Protein AF-0000000084987028 (afdb_homodimer)

pLDDT: mean 95.79, std 4.85, range [62.25, 98.75]

Solvent-accessible surface area (backbone atoms only — not comparable to full-atom values): 10132 Å² total; per-residue (Å²): 106,80,48,48,41,34,37,40,37,29,30,29,68,42,70,47,70,75,43,63,44,98,89,65,44,33,35,22,43,33,31,27,44,27,58,35,70,44,77,53,78,90,34,82,39,85,41,64,38,69,46,45,31,38,22,37,36,72,50,10,58,57,56,58,71,59,50,68,69,44,34,35,39,38,30,30,27,75,29,41,68,41,95,89,40,83,48,70,19,40,40,42,77,42,79,40,81,99,105,79,49,48,39,34,35,39,36,30,30,28,68,42,69,47,69,75,42,63,43,97,88,63,44,34,34,23,42,34,32,26,42,28,59,36,69,42,78,53,78,89,35,84,36,85,40,64,39,71,46,45,32,38,22,36,36,72,50,11,58,58,54,56,70,59,51,68,69,42,35,35,38,39,29,31,27,75,30,40,67,40,96,89,42,83,48,68,18,38,40,41,77,42,77,41,82,101

Organism: Nitrosospira multiformis (strain ATCC 25196 / NCIMB 11849 / C 71) (NCBI:txid323848)

Nearest PDB structures (foldseek):
  3klw-assembly1_A  TM=9.394E-01  e=6.710E-11  Bordetella pertussis
  3fhw-assembly1_B  TM=9.226E-01  e=1.811E-09  Bordetella parapertussis
  4fdb-assembly1_A-2  TM=9.558E-01  e=4.645E-09  Ralstonia pseudosolanacearum GMI1000
  3k8a-assembly1_A  TM=9.227E-01  e=2.753E-09  Neisseria gonorrhoeae FA 1090
  4apv-assembly1_A-2  TM=8.704E-01  e=1.018E-08  Klebsiella pneumoniae

Foldseek 3Di:
DPPFKDKFKFFWADKAAWDADPVGKTKIKTKGWGWDWDADPNDIDTDIDIAIAMEIHPRNVVSNPDDGGWIKMFMAGWDAPDPPGPDIHGYGPDIGTD/DPPFKDKFKFFWADKAAWDADPVGKTKIKTKGWGWDWDADPNDIDTDIDIAIAMEIHPRNVVSNPDDGGWIKMFMAGWDAPDPPGPDIHGYGPDIGTD

Structure (mmCIF, N/CA/C/O backbone):
data_AF-0000000084987028-model_v1
#
loop_
_entity.id
_entity.type
_entity.pdbx_description
1 polymer 'Replication restart protein PriB'
#
loop_
_atom_site.group_PDB
_atom_site.id
_atom_site.type_symbol
_atom_site.label_atom_id
_atom_site.label_alt_id
_atom_site.label_comp_id
_atom_site.label_asym_id
_atom_site.label_entity_id
_atom_site.label_seq_id
_atom_site.pdbx_PDB_ins_code
_atom_site.Cartn_x
_atom_site.Cartn_y
_atom_site.Cartn_z
_atom_site.occupancy
_atom_site.B_iso_or_equiv
_atom_site.auth_seq_id
_atom_site.auth_comp_id
_atom_site.auth_asym_id
_atom_site.auth_atom_id
_atom_site.pdbx_PDB_model_num
ATOM 1 N N . MET A 1 1 ? 7.949 4.367 -15.016 1 62.25 1 MET A N 1
ATOM 2 C CA . MET A 1 1 ? 6.5 4.277 -15.164 1 62.25 1 MET A CA 1
ATOM 3 C C . MET A 1 1 ? 5.789 4.824 -13.93 1 62.25 1 MET A C 1
ATOM 5 O O . MET A 1 1 ? 6.312 4.742 -12.82 1 62.25 1 MET A O 1
ATOM 9 N N . ASP A 1 2 ? 4.746 5.719 -13.969 1 79 2 ASP A N 1
ATOM 10 C CA . ASP A 1 2 ? 4.109 6.484 -12.898 1 79 2 ASP A CA 1
ATOM 11 C C . ASP A 1 2 ? 3.027 5.664 -12.203 1 79 2 ASP A C 1
ATOM 13 O O . ASP A 1 2 ? 2.074 6.219 -11.656 1 79 2 ASP A O 1
ATOM 17 N N . CYS A 1 3 ? 3.219 4.309 -12.297 1 93.94 3 CYS A N 1
ATOM 18 C CA . CYS A 1 3 ? 2.186 3.453 -11.719 1 93.94 3 CYS A CA 1
ATOM 19 C C . CYS A 1 3 ? 2.439 3.211 -10.234 1 93.94 3 CYS A C 1
ATOM 21 O O . CYS A 1 3 ? 3.148 2.273 -9.867 1 93.94 3 CYS A O 1
ATOM 23 N N . ASN A 1 4 ? 2.033 3.979 -9.414 1 98.5 4 ASN A N 1
ATOM 24 C CA . ASN A 1 4 ? 2.057 3.963 -7.953 1 98.5 4 ASN A CA 1
ATOM 25 C C . ASN A 1 4 ? 0.905 4.773 -7.367 1 98.5 4 ASN A C 1
ATOM 27 O O . ASN A 1 4 ? 1.046 5.973 -7.121 1 98.5 4 ASN A O 1
ATOM 31 N N . ARG A 1 5 ? -0.226 4.102 -7.191 1 98.19 5 ARG A N 1
ATOM 32 C CA . ARG A 1 5 ? -1.434 4.766 -6.711 1 98.19 5 ARG A CA 1
ATOM 33 C C . ARG A 1 5 ? -2.162 3.904 -5.684 1 98.19 5 ARG A C 1
ATOM 35 O O . ARG A 1 5 ? -2.357 2.705 -5.898 1 98.19 5 ARG A O 1
ATOM 42 N N . THR A 1 6 ? -2.488 4.492 -4.605 1 98.62 6 THR A N 1
ATOM 43 C CA . THR A 1 6 ? -3.23 3.803 -3.555 1 98.62 6 THR A CA 1
ATOM 44 C C . THR A 1 6 ? -4.371 4.676 -3.037 1 98.62 6 THR A C 1
ATOM 46 O O . THR A 1 6 ? -4.195 5.875 -2.832 1 98.62 6 THR A O 1
ATOM 49 N N . GLU A 1 7 ? -5.516 4.152 -2.949 1 98.62 7 GLU A N 1
ATOM 50 C CA . GLU A 1 7 ? -6.668 4.746 -2.275 1 98.62 7 GLU A CA 1
ATOM 51 C C . GLU A 1 7 ? -7.195 3.83 -1.175 1 98.62 7 GLU A C 1
ATOM 53 O O . GLU A 1 7 ? -7.461 2.65 -1.416 1 98.62 7 GLU A O 1
ATOM 58 N N . ILE A 1 8 ? -7.375 4.371 0.037 1 98.69 8 ILE A N 1
ATOM 59 C CA . ILE A 1 8 ? -7.82 3.537 1.149 1 98.69 8 ILE A CA 1
ATOM 60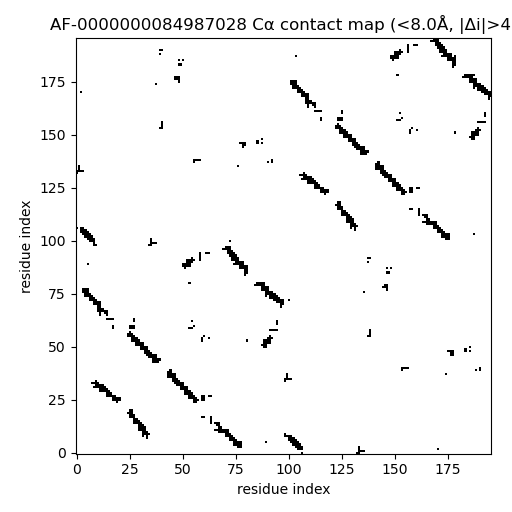 C C . ILE A 1 8 ? -8.617 4.383 2.141 1 98.69 8 ILE A C 1
ATOM 62 O O . ILE A 1 8 ? -8.289 5.551 2.371 1 98.69 8 ILE A O 1
ATOM 66 N N . CYS A 1 9 ? -9.609 3.855 2.654 1 98.56 9 CYS A N 1
ATOM 67 C CA . CYS A 1 9 ? -10.398 4.539 3.674 1 98.56 9 CYS A CA 1
ATOM 68 C C . CYS A 1 9 ? -10.312 3.811 5.012 1 98.56 9 CYS A C 1
ATOM 70 O O . CYS A 1 9 ? -10.008 2.617 5.051 1 98.56 9 CYS A O 1
ATOM 72 N N . GLY A 1 10 ? -10.555 4.496 6.031 1 98.12 10 GLY A N 1
ATOM 73 C CA . GLY A 1 10 ? -10.492 3.918 7.363 1 98.12 10 GLY A CA 1
ATOM 74 C C . GLY A 1 10 ? -10.664 4.941 8.469 1 98.12 10 GLY A C 1
ATOM 75 O O . GLY A 1 10 ? -11.055 6.082 8.211 1 98.12 10 GLY A O 1
ATOM 76 N N . THR A 1 11 ? -10.492 4.48 9.641 1 98.25 11 THR A N 1
ATOM 77 C CA . THR A 1 11 ? -10.602 5.305 10.836 1 98.25 11 THR A CA 1
ATOM 78 C C . THR A 1 11 ? -9.219 5.66 11.383 1 98.25 11 THR A C 1
ATOM 80 O O . THR A 1 11 ? -8.367 4.781 11.539 1 98.25 11 THR A O 1
ATOM 83 N N . VAL A 1 12 ? -9.031 6.918 11.68 1 98.69 12 VAL A N 1
ATOM 84 C CA . VAL A 1 12 ? -7.758 7.367 12.242 1 98.69 12 VAL A CA 1
ATOM 85 C C . VAL A 1 12 ? -7.574 6.773 13.641 1 98.69 12 VAL A C 1
ATOM 87 O O . VAL A 1 12 ? -8.438 6.926 14.5 1 98.69 12 VAL A O 1
ATOM 90 N N . THR A 1 13 ? -6.5 6.129 13.852 1 98.75 13 THR A N 1
ATOM 91 C CA . THR A 1 13 ? -6.223 5.539 15.156 1 98.75 13 THR A CA 1
ATOM 92 C C . THR A 1 13 ? -5.148 6.336 15.891 1 98.75 13 THR A C 1
ATOM 94 O O . THR A 1 13 ? -5.137 6.383 17.125 1 98.75 13 THR A O 1
ATOM 97 N N . GLU A 1 14 ? -4.23 6.867 15.148 1 98.44 14 GLU A N 1
ATOM 98 C CA . GLU A 1 14 ? -3.131 7.676 15.672 1 98.44 14 GLU A CA 1
ATOM 99 C C . GLU A 1 14 ? -2.836 8.859 14.758 1 98.44 14 GLU A C 1
ATOM 101 O O . GLU A 1 14 ? -2.883 8.734 13.531 1 98.44 14 GLU A O 1
ATOM 106 N N . ILE A 1 15 ? -2.574 9.906 15.383 1 97.75 15 ILE A N 1
ATOM 107 C CA . ILE A 1 15 ? -2.133 11.086 14.648 1 97.75 15 ILE A CA 1
ATOM 108 C C . ILE A 1 15 ? -0.927 11.711 15.352 1 97.75 15 ILE A C 1
ATOM 110 O O . ILE A 1 15 ? -0.966 11.969 16.562 1 97.75 15 ILE A O 1
ATOM 114 N N . GLY A 1 16 ? 0.13 11.867 14.633 1 97.38 16 GLY A N 1
ATOM 115 C CA . GLY A 1 16 ? 1.317 12.5 15.188 1 97.38 16 GLY A CA 1
ATOM 116 C C . GLY A 1 16 ? 1.199 14.008 15.273 1 97.38 16 GLY A C 1
ATOM 117 O O . GLY A 1 16 ? 0.267 14.602 14.727 1 97.38 16 GLY A O 1
ATOM 118 N N . SER A 1 17 ? 2.131 14.586 15.984 1 96.75 17 SER A N 1
ATOM 119 C CA . SER A 1 17 ? 2.197 16.047 16.062 1 96.75 17 SER A CA 1
ATOM 120 C C . SER A 1 17 ? 2.662 16.641 14.734 1 96.75 17 SER A C 1
ATOM 122 O O . SER A 1 17 ? 3.453 16.031 14.016 1 96.75 17 SER A O 1
ATOM 124 N N . LEU A 1 18 ? 2.078 17.797 14.492 1 97.62 18 LEU A N 1
ATOM 125 C CA . LEU A 1 18 ? 2.584 18.562 13.352 1 97.62 18 LEU A CA 1
ATOM 126 C C . LEU A 1 18 ? 4.035 18.969 13.578 1 97.62 18 LEU A C 1
ATOM 128 O O . LEU A 1 18 ? 4.359 19.578 14.602 1 97.62 18 LEU A O 1
ATOM 132 N N . ARG A 1 19 ? 4.863 18.594 12.766 1 97.19 19 ARG A N 1
ATOM 133 C CA . ARG A 1 19 ? 6.266 19 12.812 1 97.19 19 ARG A CA 1
ATOM 134 C C . ARG A 1 19 ? 6.699 19.625 11.484 1 97.19 19 ARG A C 1
ATOM 136 O O . ARG A 1 19 ? 5.922 19.656 10.531 1 97.19 19 ARG A O 1
ATOM 143 N N . TYR A 1 20 ? 7.938 20.109 11.438 1 96.75 20 TYR A N 1
ATOM 144 C CA . TYR A 1 20 ? 8.469 20.719 10.227 1 96.75 20 TYR A CA 1
ATOM 145 C C . TYR A 1 20 ? 9.844 20.156 9.883 1 96.75 20 TYR A C 1
ATOM 147 O O . TYR A 1 20 ? 10.672 19.922 10.766 1 96.75 20 TYR A O 1
ATOM 155 N N . SER A 1 21 ? 9.969 19.828 8.578 1 92.88 21 SER A N 1
ATOM 156 C CA . SER A 1 21 ? 11.273 19.375 8.133 1 92.88 21 SER A CA 1
ATOM 157 C C . SER A 1 21 ? 12.305 20.5 8.18 1 92.88 21 SER A C 1
ATOM 159 O O . SER A 1 21 ? 11.938 21.672 8.312 1 92.88 21 SER A O 1
ATOM 161 N N . PRO A 1 22 ? 13.602 20.109 8.164 1 92.75 22 PRO A N 1
ATOM 162 C CA . PRO A 1 22 ? 14.633 21.156 8.133 1 92.75 22 PRO A CA 1
ATOM 163 C C . PRO A 1 22 ? 14.398 22.172 7.023 1 92.75 22 PRO A C 1
ATOM 165 O O . PRO A 1 22 ? 14.758 23.344 7.172 1 92.75 22 PRO A O 1
ATOM 168 N N . ALA A 1 23 ? 13.75 21.75 5.926 1 92.25 23 ALA A N 1
ATOM 169 C CA . ALA A 1 23 ? 13.453 22.625 4.797 1 92.25 23 ALA A CA 1
ATOM 170 C C . ALA A 1 23 ? 12.18 23.422 5.035 1 92.25 23 ALA A C 1
ATOM 172 O O . ALA A 1 23 ? 11.711 24.141 4.145 1 92.25 23 ALA A O 1
ATOM 173 N N . GLY A 1 24 ? 11.531 23.188 6.223 1 94.69 24 GLY A N 1
ATOM 174 C CA . GLY A 1 24 ? 10.367 23.969 6.594 1 94.69 24 GLY A CA 1
ATOM 175 C C . GLY A 1 24 ? 9.062 23.375 6.09 1 94.69 24 GLY A C 1
ATOM 176 O O . GLY A 1 24 ? 8.039 24.062 6.047 1 94.69 24 GLY A O 1
ATOM 177 N N . VAL A 1 25 ? 9.125 22.219 5.617 1 95.81 25 VAL A N 1
ATOM 178 C CA . VAL A 1 25 ? 7.922 21.578 5.098 1 95.81 25 VAL A CA 1
ATOM 179 C C . VAL A 1 25 ? 7.156 20.922 6.242 1 95.81 25 VAL A C 1
ATOM 181 O O . VAL A 1 25 ? 7.738 20.188 7.043 1 95.81 25 VAL A O 1
ATOM 184 N N . ALA A 1 26 ? 5.863 21.203 6.352 1 97.94 26 ALA A N 1
ATOM 185 C CA . ALA A 1 26 ? 5.02 20.578 7.371 1 97.94 26 ALA A CA 1
ATOM 186 C C . ALA A 1 26 ? 4.902 19.078 7.148 1 97.94 26 ALA A C 1
ATOM 188 O O . ALA A 1 26 ? 4.773 18.625 6.008 1 97.94 26 ALA A O 1
ATOM 189 N N . VAL A 1 27 ? 4.918 18.297 8.203 1 97.5 27 VAL A N 1
ATOM 190 C CA . VAL A 1 27 ? 4.809 16.844 8.133 1 97.5 27 VAL A CA 1
ATOM 191 C C . VAL A 1 27 ? 3.924 16.328 9.266 1 97.5 27 VAL A C 1
ATOM 193 O O . VAL A 1 27 ? 4.066 16.766 10.414 1 97.5 27 VAL A O 1
ATOM 196 N N . VAL A 1 28 ? 3.018 15.477 9 1 98.06 28 VAL A N 1
ATOM 197 C CA . VAL A 1 28 ? 2.213 14.766 9.984 1 98.06 28 VAL A CA 1
ATOM 198 C C . VAL A 1 28 ? 2.166 13.281 9.633 1 98.06 28 VAL A C 1
ATOM 200 O O . VAL A 1 28 ? 1.925 12.914 8.484 1 98.06 28 VAL A O 1
ATOM 203 N N . GLU A 1 29 ? 2.461 12.453 10.523 1 97.81 29 GLU A N 1
ATOM 204 C CA . GLU A 1 29 ? 2.262 11.016 10.375 1 97.81 29 GLU A CA 1
ATOM 205 C C . GLU A 1 29 ? 0.976 10.562 11.062 1 97.81 29 GLU A C 1
ATOM 207 O O . GLU A 1 29 ? 0.615 11.078 12.117 1 97.81 29 GLU A O 1
ATOM 212 N N . LEU A 1 30 ? 0.347 9.656 10.461 1 98.38 30 LEU A N 1
ATOM 213 C CA . LEU A 1 30 ? -0.854 9.102 11.078 1 98.38 30 LEU A CA 1
ATOM 214 C C . LEU A 1 30 ? -1.033 7.633 10.711 1 98.38 30 LEU A C 1
ATOM 216 O O . LEU A 1 30 ? -0.31 7.113 9.859 1 98.38 30 LEU A O 1
ATOM 220 N N . L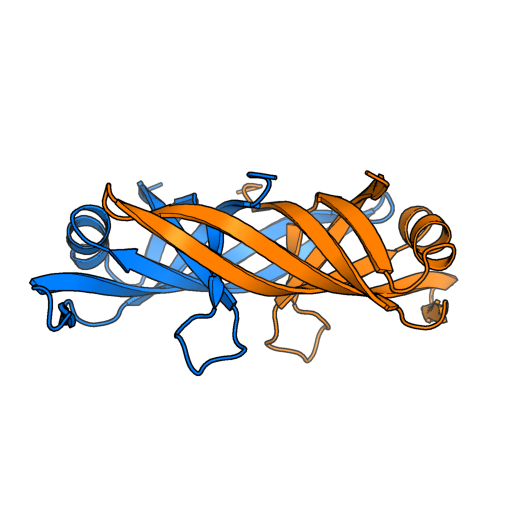YS A 1 31 ? -1.924 6.938 11.406 1 98.56 31 LYS A N 1
ATOM 221 C CA . LYS A 1 31 ? -2.328 5.566 11.117 1 98.56 31 LYS A CA 1
ATOM 222 C C . LYS A 1 31 ? -3.842 5.457 10.969 1 98.56 31 LYS A C 1
ATOM 224 O O . LYS A 1 31 ? -4.59 6.109 11.695 1 98.56 31 LYS A O 1
ATOM 229 N N . ILE A 1 32 ? -4.203 4.664 10.055 1 98.12 32 ILE A N 1
ATOM 230 C CA . ILE A 1 32 ? -5.633 4.395 9.945 1 98.12 32 ILE A CA 1
ATOM 231 C C . ILE A 1 32 ? -5.887 2.895 10.055 1 98.12 32 ILE A C 1
ATOM 233 O O . ILE A 1 32 ? -5.07 2.088 9.609 1 98.12 32 ILE A O 1
ATOM 237 N N . ARG A 1 33 ? -6.961 2.562 10.695 1 97.81 33 ARG A N 1
ATOM 238 C CA . ARG A 1 33 ? -7.5 1.207 10.672 1 97.81 33 ARG A CA 1
ATOM 239 C C . ARG A 1 33 ? -8.492 1.035 9.523 1 97.81 33 ARG A C 1
ATOM 241 O O . ARG A 1 33 ? -9.508 1.738 9.469 1 97.81 33 ARG A O 1
ATOM 248 N N . HIS A 1 34 ? -8.164 0.167 8.648 1 98.12 34 HIS A N 1
ATOM 249 C CA . HIS A 1 34 ? -9.039 -0.143 7.52 1 98.12 34 HIS A CA 1
ATOM 250 C C . HIS A 1 34 ? -9.797 -1.445 7.754 1 98.12 34 HIS A C 1
ATOM 252 O O . HIS A 1 34 ? -9.227 -2.42 8.25 1 98.12 34 HIS A O 1
ATOM 258 N N . VAL A 1 35 ? -11.086 -1.441 7.426 1 96.94 35 VAL A N 1
ATOM 259 C CA . VAL A 1 35 ? -11.938 -2.629 7.453 1 96.94 35 VAL A CA 1
ATOM 260 C C . VAL A 1 35 ? -12.82 -2.666 6.211 1 96.94 35 VAL A C 1
ATOM 262 O O . VAL A 1 35 ? -13.523 -1.695 5.91 1 96.94 35 VAL A O 1
ATOM 265 N N . SER A 1 36 ? -12.758 -3.73 5.48 1 97.19 36 SER A N 1
ATOM 266 C CA . SER A 1 36 ? -13.609 -3.857 4.305 1 97.19 36 SER A CA 1
ATOM 267 C C . SER A 1 36 ? -13.773 -5.316 3.895 1 97.19 36 SER A C 1
ATOM 269 O O . SER A 1 36 ? -13.109 -6.199 4.445 1 97.19 36 SER A O 1
ATOM 271 N N . ARG A 1 37 ? -14.773 -5.543 3.012 1 95.81 37 ARG A N 1
ATOM 272 C CA . ARG A 1 37 ? -14.891 -6.812 2.297 1 95.81 37 ARG A CA 1
ATOM 273 C C . ARG A 1 37 ? -14.305 -6.707 0.895 1 95.81 37 ARG A C 1
ATOM 275 O O . ARG A 1 37 ? -14.664 -5.809 0.131 1 95.81 37 ARG A O 1
ATOM 282 N N . GLN A 1 38 ? -13.328 -7.551 0.655 1 96.25 38 GLN A N 1
ATOM 283 C CA . GLN A 1 38 ? -12.695 -7.609 -0.657 1 96.25 38 GLN A CA 1
ATOM 284 C C . GLN A 1 38 ? -12.969 -8.938 -1.346 1 96.25 38 GLN A C 1
ATOM 286 O O . GLN A 1 38 ? -13.492 -9.867 -0.726 1 96.25 38 GLN A O 1
ATOM 291 N N . VAL A 1 39 ? -12.742 -8.938 -2.674 1 94.62 39 VAL A N 1
ATOM 292 C CA . VAL A 1 39 ? -12.812 -10.195 -3.412 1 94.62 39 VAL A CA 1
ATOM 293 C C . VAL A 1 39 ? -11.398 -10.688 -3.723 1 94.62 39 VAL A C 1
ATOM 295 O O . VAL A 1 39 ? -10.578 -9.938 -4.27 1 94.62 39 VAL A O 1
ATOM 298 N N . GLU A 1 40 ? -11.141 -11.914 -3.299 1 94 40 GLU A N 1
ATOM 299 C CA . GLU A 1 40 ? -9.859 -12.562 -3.564 1 94 40 GLU A CA 1
ATOM 300 C C . GLU A 1 40 ? -10.055 -14.016 -3.994 1 94 40 GLU A C 1
ATOM 302 O O . GLU A 1 40 ? -10.805 -14.766 -3.359 1 94 40 GLU A O 1
ATOM 307 N N . ALA A 1 41 ? -9.453 -14.352 -5.105 1 92.56 41 ALA A N 1
ATOM 308 C CA . ALA A 1 41 ? -9.617 -15.703 -5.656 1 92.56 41 ALA A CA 1
ATOM 309 C C . ALA A 1 41 ? -11.094 -16.047 -5.824 1 92.56 41 ALA A C 1
ATOM 311 O O . ALA A 1 41 ? -11.508 -17.172 -5.5 1 92.56 41 ALA A O 1
ATOM 312 N N . GLY A 1 42 ? -11.844 -15.039 -6.207 1 91.94 42 GLY A N 1
ATOM 313 C CA . GLY A 1 42 ? -13.25 -15.242 -6.52 1 91.94 42 GLY A CA 1
ATOM 314 C C . GLY A 1 42 ? -14.133 -15.359 -5.289 1 91.94 42 GLY A C 1
ATOM 315 O O . GLY A 1 42 ? -15.328 -15.617 -5.395 1 91.94 42 GLY A O 1
ATOM 316 N N . LYS A 1 43 ? -13.641 -15.195 -4.105 1 94 43 LYS A N 1
ATOM 317 C CA . LYS A 1 43 ? -14.391 -15.336 -2.861 1 94 43 LYS A CA 1
ATOM 318 C C . LYS A 1 43 ? -14.305 -14.07 -2.02 1 94 43 LYS A C 1
ATOM 320 O O . LYS A 1 43 ? -13.273 -13.383 -2.018 1 94 43 LYS A O 1
ATOM 325 N N . PRO A 1 44 ? -15.367 -13.828 -1.357 1 94.38 44 PRO A N 1
ATOM 326 C CA . PRO A 1 44 ? -15.289 -12.695 -0.436 1 94.38 44 PRO A CA 1
ATOM 327 C C . PRO A 1 44 ? -14.289 -12.922 0.692 1 94.38 44 PRO A C 1
ATOM 329 O O . PRO A 1 44 ? -14.164 -14.039 1.2 1 94.38 44 PRO A O 1
ATOM 332 N N . ARG A 1 45 ? -13.602 -11.828 1.093 1 92.31 45 ARG A N 1
ATOM 333 C CA . ARG A 1 45 ? -12.602 -11.844 2.154 1 92.31 45 ARG A CA 1
ATOM 334 C C . ARG A 1 45 ? -12.734 -10.617 3.051 1 92.31 45 ARG A C 1
ATOM 336 O O . ARG A 1 45 ? -12.766 -9.484 2.562 1 92.31 45 ARG A O 1
ATOM 343 N N . TRP A 1 46 ? -12.812 -10.922 4.316 1 94.62 46 TRP A N 1
ATOM 344 C CA . TRP A 1 46 ? -12.766 -9.828 5.281 1 94.62 46 TRP A CA 1
ATOM 345 C C . TRP A 1 46 ? -11.336 -9.336 5.48 1 94.62 46 TRP A C 1
ATOM 347 O O . TRP A 1 46 ? -10.43 -10.125 5.762 1 94.62 46 TRP A O 1
ATOM 357 N N . VAL A 1 47 ? -11.164 -8.023 5.285 1 96.19 47 VAL A N 1
ATOM 358 C CA . VAL A 1 47 ? -9.836 -7.43 5.402 1 96.19 47 VAL A CA 1
ATOM 359 C C . VAL A 1 47 ? -9.828 -6.398 6.527 1 96.19 47 VAL A C 1
ATOM 361 O O . VAL A 1 47 ? -10.688 -5.512 6.57 1 96.19 47 VAL A O 1
ATOM 364 N N . GLU A 1 48 ? -8.945 -6.535 7.418 1 96.25 48 GLU A N 1
ATOM 365 C CA . GLU A 1 48 ? -8.641 -5.559 8.461 1 96.25 48 GLU A CA 1
ATOM 366 C C . GLU A 1 48 ? -7.133 -5.336 8.586 1 96.25 48 GLU A C 1
ATOM 368 O O . GLU A 1 48 ? -6.371 -6.289 8.773 1 96.25 48 GLU A O 1
ATOM 373 N N . CYS A 1 49 ? -6.727 -4.098 8.461 1 97.06 49 CYS A N 1
ATOM 374 C CA . CYS A 1 49 ? -5.305 -3.807 8.602 1 97.06 49 CYS A CA 1
ATOM 375 C C . CYS A 1 49 ? -5.086 -2.365 9.039 1 97.06 49 CYS A C 1
ATOM 377 O O . CYS A 1 49 ? -6.012 -1.557 9.023 1 97.06 49 CYS A O 1
ATOM 379 N N . GLU A 1 50 ? -3.949 -2.09 9.508 1 97.5 50 GLU A N 1
ATOM 380 C CA . GLU A 1 50 ? -3.5 -0.739 9.836 1 97.5 50 GLU A CA 1
ATOM 381 C C . GLU A 1 50 ? -2.531 -0.21 8.781 1 97.5 50 GLU A C 1
ATOM 383 O O . GLU A 1 50 ? -1.594 -0.907 8.391 1 97.5 50 GLU A O 1
ATOM 388 N N . VAL A 1 51 ? -2.756 0.956 8.328 1 98.06 51 VAL A N 1
ATOM 389 C CA . VAL A 1 51 ? -1.927 1.566 7.297 1 98.06 51 VAL A CA 1
ATOM 390 C C . VAL A 1 51 ? -1.281 2.84 7.836 1 98.06 51 VAL A C 1
ATOM 392 O O . VAL A 1 51 ? -1.976 3.742 8.312 1 98.06 51 VAL A O 1
ATOM 395 N N . SER A 1 52 ? 0.023 2.908 7.77 1 98.31 52 SER A N 1
ATOM 396 C CA . SER A 1 52 ? 0.749 4.137 8.078 1 98.31 52 SER A CA 1
ATOM 397 C C . SER A 1 52 ? 0.689 5.117 6.91 1 98.31 52 SER A C 1
ATOM 399 O O . SER A 1 52 ? 0.8 4.719 5.75 1 98.31 52 SER A O 1
ATOM 401 N N . ALA A 1 53 ? 0.505 6.316 7.277 1 98.5 53 ALA A N 1
ATOM 402 C CA . ALA A 1 53 ? 0.443 7.359 6.258 1 98.5 53 ALA A CA 1
ATOM 403 C C . ALA A 1 53 ? 1.254 8.586 6.672 1 98.5 53 ALA A C 1
ATOM 405 O O . ALA A 1 53 ? 1.455 8.828 7.863 1 98.5 53 ALA A O 1
ATOM 406 N N . VAL A 1 54 ? 1.711 9.336 5.684 1 97.94 54 VAL A N 1
ATOM 407 C CA . VAL A 1 54 ? 2.461 10.57 5.887 1 97.94 54 VAL A CA 1
ATOM 408 C C . VAL A 1 54 ? 1.874 11.68 5.02 1 97.94 54 VAL A C 1
ATOM 410 O O . VAL A 1 54 ? 1.606 11.469 3.832 1 97.94 54 VAL A O 1
ATOM 413 N N . ALA A 1 55 ? 1.59 12.75 5.617 1 98 55 ALA A N 1
ATOM 414 C CA . ALA A 1 55 ? 1.099 13.945 4.926 1 98 55 ALA A CA 1
ATOM 415 C C . ALA A 1 55 ? 2.115 15.078 4.996 1 98 55 ALA A C 1
ATOM 417 O O . ALA A 1 55 ? 2.752 15.281 6.031 1 98 55 ALA A O 1
ATOM 418 N N . LEU A 1 56 ? 2.266 15.828 3.93 1 97.56 56 LEU A N 1
ATOM 419 C CA . LEU A 1 56 ? 3.213 16.938 3.867 1 97.56 56 LEU A CA 1
ATOM 420 C C . LEU A 1 56 ? 2.51 18.234 3.473 1 97.56 56 LEU A C 1
ATOM 422 O O . LEU A 1 56 ? 1.43 18.203 2.879 1 97.56 56 LEU A O 1
ATOM 426 N N . ALA A 1 57 ? 3.074 19.266 3.859 1 97.56 57 ALA A N 1
ATOM 427 C CA . ALA A 1 57 ? 2.648 20.609 3.449 1 97.56 57 ALA A CA 1
ATOM 428 C C . ALA A 1 57 ? 1.164 20.812 3.732 1 97.56 57 ALA A C 1
ATOM 430 O O . ALA A 1 57 ? 0.701 20.594 4.852 1 97.56 57 ALA A O 1
ATOM 431 N N . GLN A 1 58 ? 0.433 21.203 2.721 1 97.06 58 GLN A N 1
ATOM 432 C CA . GLN A 1 58 ? -0.97 21.547 2.936 1 97.06 58 GLN A CA 1
ATOM 433 C C . GLN A 1 58 ? -1.755 20.344 3.447 1 97.06 58 GLN A C 1
ATOM 435 O O . GLN A 1 58 ? -2.641 20.484 4.293 1 97.06 58 GLN A O 1
ATOM 440 N N . ILE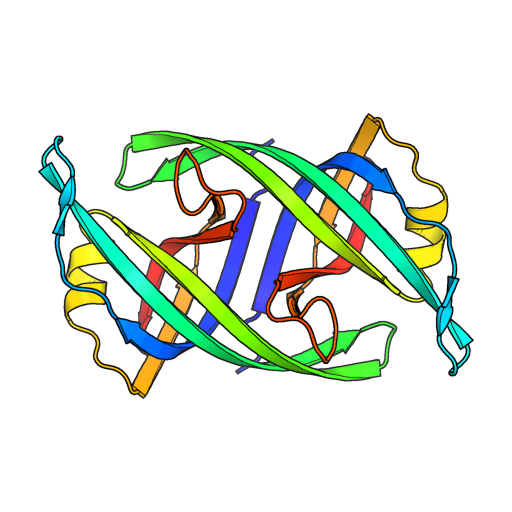 A 1 59 ? -1.451 19.203 2.996 1 98 59 ILE A N 1
ATOM 441 C CA . ILE A 1 59 ? -2.131 17.984 3.42 1 98 59 ILE A CA 1
ATOM 442 C C . ILE A 1 59 ? -1.856 17.734 4.902 1 98 59 ILE A C 1
ATOM 444 O O . ILE A 1 59 ? -2.74 17.281 5.633 1 98 59 ILE A O 1
ATOM 448 N N . ALA A 1 60 ? -0.625 18.016 5.27 1 98.19 60 ALA A N 1
ATOM 449 C CA . ALA A 1 60 ? -0.255 17.859 6.672 1 98.19 60 ALA A CA 1
ATOM 450 C C . ALA A 1 60 ? -1.085 18.781 7.562 1 98.19 60 ALA A C 1
ATOM 452 O O . ALA A 1 60 ? -1.514 18.375 8.648 1 98.19 60 ALA A O 1
ATOM 453 N N . GLU A 1 61 ? -1.269 19.953 7.113 1 96.19 61 GLU A N 1
ATOM 454 C CA . GLU A 1 61 ? -2.059 20.906 7.883 1 96.19 61 GLU A CA 1
ATOM 455 C C . GLU A 1 61 ? -3.494 20.422 8.055 1 96.19 61 GLU A C 1
ATOM 457 O O . GLU A 1 61 ? -4.078 20.578 9.133 1 96.19 61 GLU A O 1
ATOM 462 N N . ILE A 1 62 ? -4.039 19.891 7.035 1 96.88 62 ILE A N 1
ATOM 463 C CA . ILE A 1 62 ? -5.387 19.328 7.102 1 96.88 62 ILE A CA 1
ATOM 464 C C . ILE A 1 62 ? -5.406 18.141 8.062 1 96.88 62 ILE A C 1
ATOM 466 O O . ILE A 1 62 ? -6.273 18.062 8.93 1 96.88 62 ILE A O 1
ATOM 470 N N . ALA A 1 63 ? -4.434 17.266 7.953 1 97.94 63 ALA A N 1
ATOM 471 C CA . ALA A 1 63 ? -4.359 16.062 8.781 1 97.94 63 ALA A CA 1
ATOM 472 C C . ALA A 1 63 ? -4.211 16.422 10.25 1 97.94 63 ALA A C 1
ATOM 474 O O . ALA A 1 63 ? -4.738 15.719 11.125 1 97.94 63 ALA A O 1
ATOM 475 N N . ALA A 1 64 ? -3.48 17.516 10.461 1 97.06 64 ALA A N 1
ATOM 476 C CA . ALA A 1 64 ? -3.223 17.953 11.836 1 97.06 64 ALA A CA 1
ATOM 477 C C . ALA A 1 64 ? -4.52 18.297 12.555 1 97.06 64 ALA A C 1
ATOM 479 O O . ALA A 1 64 ? -4.57 18.297 13.789 1 97.06 64 ALA A O 1
ATOM 480 N N . GLY A 1 65 ? -5.52 18.562 11.773 1 96.56 65 GLY A N 1
ATOM 481 C CA . GLY A 1 65 ? -6.805 18.922 12.352 1 96.56 65 GLY A CA 1
ATOM 482 C C . GLY A 1 65 ? -7.676 17.719 12.664 1 96.56 65 GLY A C 1
ATOM 483 O O . GLY A 1 65 ? -8.734 17.859 13.281 1 96.56 65 GLY A O 1
ATOM 484 N N . LEU A 1 66 ? -7.242 16.562 12.273 1 97.38 66 LEU A N 1
ATOM 485 C CA . LEU A 1 66 ? -8.008 15.344 12.523 1 97.38 66 LEU A CA 1
ATOM 486 C C . LEU A 1 66 ? -7.809 14.859 13.953 1 97.38 66 LEU A C 1
ATOM 488 O O . LEU A 1 66 ? -6.832 15.234 14.609 1 97.38 66 LEU A O 1
ATOM 492 N N . THR A 1 67 ? -8.734 14.102 14.43 1 97 67 THR A N 1
ATOM 493 C CA . THR A 1 67 ? -8.641 13.445 15.734 1 97 67 THR A CA 1
ATOM 494 C C . THR A 1 67 ? -8.789 11.938 15.594 1 97 67 THR A C 1
ATOM 496 O O . THR A 1 67 ? -9.453 11.453 14.672 1 97 67 THR A O 1
ATOM 499 N N . PRO A 1 68 ? -8.094 11.266 16.484 1 97.81 68 PRO A N 1
ATOM 500 C CA . PRO A 1 68 ? -8.398 9.828 16.5 1 97.81 68 PRO A CA 1
ATOM 501 C C . PRO A 1 68 ? -9.898 9.547 16.531 1 97.81 68 PRO A C 1
ATOM 503 O O . PRO A 1 68 ? -10.648 10.234 17.234 1 97.81 68 PRO A O 1
ATOM 506 N N . GLY A 1 69 ? -10.305 8.609 15.68 1 98.12 69 GLY A N 1
ATOM 507 C CA . GLY A 1 69 ? -11.719 8.297 15.57 1 98.12 69 GLY A CA 1
ATOM 508 C C . GLY A 1 69 ? -12.359 8.844 14.305 1 98.12 69 GLY A C 1
ATOM 509 O O . GLY A 1 69 ? -13.414 8.375 13.883 1 98.12 69 GLY A O 1
ATOM 510 N N . ALA A 1 70 ? -11.727 9.836 13.68 1 97.88 70 ALA A N 1
ATOM 511 C CA . ALA A 1 70 ? -12.227 10.391 12.422 1 97.88 70 ALA A CA 1
ATOM 512 C C . ALA A 1 70 ? -12.109 9.367 11.297 1 97.88 70 ALA A C 1
ATOM 514 O O . ALA A 1 70 ? -11.148 8.594 11.242 1 97.88 70 ALA A O 1
ATOM 515 N N . THR A 1 71 ? -13.141 9.336 10.398 1 97.81 71 THR A N 1
ATOM 516 C CA . THR A 1 71 ? -13.102 8.477 9.219 1 97.81 71 THR A CA 1
ATOM 517 C C . THR A 1 71 ? -12.641 9.258 7.992 1 97.81 71 THR A C 1
ATOM 519 O O . THR A 1 71 ? -13.125 10.359 7.734 1 97.81 71 THR A O 1
ATOM 522 N N . VAL A 1 72 ? -11.672 8.703 7.266 1 98.31 72 VAL A N 1
ATOM 523 C CA . VAL A 1 72 ? -11.086 9.445 6.156 1 98.31 72 VAL A CA 1
ATOM 524 C C . VAL A 1 72 ? -10.906 8.531 4.949 1 98.31 72 VAL A C 1
ATOM 526 O O . VAL A 1 72 ? -10.867 7.305 5.094 1 98.31 72 VAL A O 1
ATOM 529 N N . ARG A 1 73 ? -10.898 9.125 3.803 1 98.5 73 ARG A N 1
ATOM 530 C CA . ARG A 1 73 ? -10.398 8.547 2.559 1 98.5 73 ARG A CA 1
ATOM 531 C C . ARG A 1 73 ? -9.062 9.164 2.172 1 98.5 73 ARG A C 1
ATOM 533 O O . ARG A 1 73 ? -8.938 10.383 2.062 1 98.5 73 ARG A O 1
ATOM 540 N N . LEU A 1 74 ? -8.047 8.344 2.08 1 98.69 74 LEU A N 1
ATOM 541 C CA . LEU A 1 74 ? -6.711 8.789 1.698 1 98.69 74 LEU A CA 1
ATOM 542 C C . LEU A 1 74 ? -6.359 8.305 0.295 1 98.69 74 LEU A C 1
ATOM 544 O O . LEU A 1 74 ? -6.684 7.172 -0.074 1 98.69 74 LEU A O 1
ATOM 548 N N . ALA A 1 75 ? -5.805 9.156 -0.474 1 98.44 75 ALA A N 1
ATOM 549 C CA . ALA A 1 75 ? -5.234 8.789 -1.768 1 98.44 75 ALA A CA 1
ATOM 550 C C . ALA A 1 75 ? -3.795 9.281 -1.893 1 98.44 75 ALA A C 1
ATOM 552 O O . ALA A 1 75 ? -3.453 10.352 -1.382 1 98.44 75 ALA A O 1
ATOM 553 N N . GLY A 1 76 ? -2.963 8.547 -2.562 1 98.19 76 GLY A N 1
ATOM 554 C CA . GLY A 1 76 ? -1.575 8.914 -2.799 1 98.19 76 GLY A CA 1
ATOM 555 C C . GLY A 1 76 ? -0.747 7.785 -3.379 1 98.19 76 GLY A C 1
ATOM 556 O O . GLY A 1 76 ? -1.178 7.109 -4.316 1 98.19 76 GLY A O 1
ATOM 557 N N . PHE A 1 77 ? 0.477 7.691 -2.9 1 98.38 77 PHE A N 1
ATOM 558 C CA . PHE A 1 77 ? 1.391 6.68 -3.422 1 98.38 77 PHE A CA 1
ATOM 559 C C . PHE A 1 77 ? 2.154 6.004 -2.289 1 98.38 77 PHE A C 1
ATOM 561 O O . PHE A 1 77 ? 2.293 6.57 -1.203 1 98.38 77 PHE A O 1
ATOM 568 N N . LEU A 1 78 ? 2.633 4.793 -2.529 1 98.44 78 LEU A N 1
ATOM 569 C CA . LEU A 1 78 ? 3.414 4.066 -1.533 1 98.44 78 LEU A CA 1
ATOM 570 C C . LEU A 1 78 ? 4.891 4.449 -1.615 1 98.44 78 LEU A C 1
ATOM 572 O O . LEU A 1 78 ? 5.43 4.613 -2.711 1 98.44 78 LEU A O 1
ATOM 576 N N . ALA A 1 79 ? 5.508 4.66 -0.542 1 97.69 79 ALA A N 1
ATOM 577 C CA . ALA A 1 79 ? 6.941 4.902 -0.412 1 97.69 79 ALA A CA 1
ATOM 578 C C . ALA A 1 79 ? 7.453 4.461 0.957 1 97.69 79 ALA A C 1
ATOM 580 O O . ALA A 1 79 ? 6.66 4.16 1.853 1 97.69 79 ALA A O 1
ATOM 581 N N . ARG A 1 80 ? 8.742 4.359 1.018 1 96.38 80 ARG A N 1
ATOM 582 C CA . ARG A 1 80 ? 9.32 4.102 2.332 1 96.38 80 ARG A CA 1
ATOM 583 C C . ARG A 1 80 ? 8.914 5.184 3.33 1 96.38 80 ARG A C 1
ATOM 585 O O . ARG A 1 80 ? 8.812 6.359 2.973 1 96.38 80 ARG A O 1
ATOM 592 N N . LYS A 1 81 ? 8.688 4.773 4.523 1 91.38 81 LYS A N 1
ATOM 593 C CA . LYS A 1 81 ? 8.305 5.703 5.582 1 91.38 81 LYS A CA 1
ATOM 594 C C . LYS A 1 81 ? 9.344 6.809 5.746 1 91.38 81 LYS A C 1
ATOM 596 O O . LYS A 1 81 ? 9 7.953 6.039 1 91.38 81 LYS A O 1
ATOM 601 N N . SER A 1 82 ? 10.594 6.414 5.656 1 84.62 82 SER A N 1
ATOM 602 C CA . SER A 1 82 ? 11.727 7.332 5.699 1 84.62 82 SER A CA 1
ATOM 603 C C . SER A 1 82 ? 12.898 6.793 4.887 1 84.62 82 SER A C 1
ATOM 605 O O . SER A 1 82 ? 12.867 5.656 4.414 1 84.62 82 SER A O 1
ATOM 607 N N . ARG A 1 83 ? 13.836 7.59 4.738 1 82.06 83 ARG A N 1
ATOM 608 C CA . ARG A 1 83 ? 15 7.219 3.941 1 82.06 83 ARG A CA 1
ATOM 609 C C . ARG A 1 83 ? 15.633 5.934 4.465 1 82.06 83 ARG A C 1
ATOM 611 O O . ARG A 1 83 ? 16.047 5.074 3.682 1 82.06 83 ARG A O 1
ATOM 618 N N . MET A 1 84 ? 15.602 5.742 5.797 1 86.12 84 MET A N 1
ATOM 619 C CA . MET A 1 84 ? 16.297 4.609 6.398 1 86.12 84 MET A CA 1
ATOM 620 C C . MET A 1 84 ? 15.336 3.482 6.73 1 86.12 84 MET A C 1
ATOM 622 O O . MET A 1 84 ? 15.75 2.416 7.188 1 86.12 84 MET A O 1
ATOM 626 N N . SER A 1 85 ? 14.07 3.623 6.391 1 88.75 85 SER A N 1
ATOM 627 C CA . SER A 1 85 ? 13.07 2.633 6.785 1 88.75 85 SER A CA 1
ATOM 628 C C . SER A 1 85 ? 12.727 1.705 5.625 1 88.75 85 SER A C 1
ATOM 630 O O . SER A 1 85 ? 12.617 2.148 4.48 1 88.75 85 SER A O 1
ATOM 632 N N . LEU A 1 86 ? 12.539 0.415 5.941 1 86.25 86 LEU A N 1
ATOM 633 C CA . LEU A 1 86 ? 12.047 -0.529 4.945 1 86.25 86 LEU A CA 1
ATOM 634 C C . LEU A 1 86 ? 10.523 -0.61 4.977 1 86.25 86 LEU A C 1
ATOM 636 O O . LEU A 1 86 ? 9.906 -1.178 4.074 1 86.25 86 LEU A O 1
ATOM 640 N N . GLN A 1 87 ? 9.984 0.029 5.98 1 92.62 87 GLN A N 1
ATOM 641 C CA . GLN A 1 87 ? 8.531 -0.005 6.09 1 92.62 87 GLN A CA 1
ATOM 642 C C . GLN A 1 87 ? 7.883 0.93 5.074 1 92.62 87 GLN A C 1
ATOM 644 O O . GLN A 1 87 ? 8.422 1.995 4.766 1 92.62 87 GLN A O 1
ATOM 649 N N . LEU A 1 88 ? 6.801 0.474 4.559 1 96.94 88 LEU A N 1
ATOM 650 C CA . LEU A 1 88 ? 6.055 1.296 3.611 1 96.94 88 LEU A CA 1
ATOM 651 C C . LEU A 1 88 ? 5.086 2.221 4.34 1 96.94 88 LEU A C 1
ATOM 653 O O . LEU A 1 88 ? 4.609 1.893 5.43 1 96.94 88 LEU A O 1
ATOM 657 N N . ALA A 1 89 ? 4.859 3.354 3.725 1 98.25 89 ALA A N 1
ATOM 658 C CA . ALA A 1 89 ? 3.793 4.266 4.129 1 98.25 89 ALA A CA 1
ATOM 659 C C . ALA A 1 89 ? 3.066 4.832 2.916 1 98.25 89 ALA A C 1
ATOM 661 O O . ALA A 1 89 ? 3.621 4.875 1.815 1 98.25 89 ALA A O 1
ATOM 662 N N . LEU A 1 90 ? 1.814 5.102 3.17 1 98.69 90 LEU A N 1
ATOM 663 C CA . LEU A 1 90 ? 1.065 5.855 2.17 1 98.69 90 LEU A CA 1
ATOM 664 C C . LEU A 1 90 ? 1.384 7.344 2.26 1 98.69 90 LEU A C 1
ATOM 666 O O . LEU A 1 90 ? 1.068 7.992 3.262 1 98.69 90 LEU A O 1
ATOM 670 N N . HIS A 1 91 ? 2.053 7.867 1.277 1 98.31 91 HIS A N 1
ATOM 671 C CA . HIS A 1 91 ? 2.238 9.305 1.155 1 98.31 91 HIS A CA 1
ATOM 672 C C . HIS A 1 91 ? 1.019 9.969 0.522 1 98.31 91 HIS A C 1
ATOM 674 O O . HIS A 1 91 ? 0.712 9.727 -0.647 1 98.31 91 HIS A O 1
ATOM 680 N N . VAL A 1 92 ? 0.4 10.82 1.312 1 98.44 92 VAL A N 1
ATOM 681 C CA . VAL A 1 92 ? -0.962 11.25 1.008 1 98.44 92 VAL A CA 1
ATOM 682 C C . VAL A 1 92 ? -0.928 12.508 0.152 1 98.44 92 VAL A C 1
ATOM 684 O O . VAL A 1 92 ? -0.278 13.492 0.514 1 98.44 92 VAL A O 1
ATOM 687 N N . ASN A 1 93 ? -1.689 12.453 -0.938 1 97.25 93 ASN A N 1
ATOM 688 C CA . ASN A 1 93 ? -1.86 13.656 -1.74 1 97.25 93 ASN A CA 1
ATOM 689 C C . ASN A 1 93 ? -3.289 14.188 -1.655 1 97.25 93 ASN A C 1
ATOM 691 O O . ASN A 1 93 ? -3.555 15.328 -2.041 1 97.25 93 ASN A O 1
ATOM 695 N N . ARG A 1 94 ? -4.141 13.336 -1.229 1 97.5 94 ARG A N 1
ATOM 696 C CA . ARG A 1 94 ? -5.527 13.742 -1.02 1 97.5 94 ARG A CA 1
ATOM 697 C C . ARG A 1 94 ? -6.09 13.125 0.253 1 97.5 94 ARG A C 1
ATOM 699 O O . ARG A 1 94 ? -5.852 11.945 0.536 1 97.5 94 ARG A O 1
ATOM 706 N N . ILE A 1 95 ? -6.758 13.883 1.01 1 97.94 95 ILE A N 1
ATOM 707 C CA . ILE A 1 95 ? -7.391 13.43 2.246 1 97.94 95 ILE A CA 1
ATOM 708 C C . ILE A 1 95 ? -8.805 13.992 2.332 1 97.94 95 ILE A C 1
ATOM 710 O O . ILE A 1 95 ? -9.016 15.203 2.209 1 97.94 95 ILE A O 1
ATOM 714 N N . ASP A 1 96 ? -9.766 13.156 2.496 1 97.19 96 ASP A N 1
ATOM 715 C CA . ASP A 1 96 ? -11.172 13.547 2.59 1 97.19 96 ASP A CA 1
ATOM 716 C C . ASP A 1 96 ? -11.828 12.945 3.828 1 97.19 96 ASP A C 1
ATOM 718 O O . ASP A 1 96 ? -11.922 11.719 3.959 1 97.19 96 ASP A O 1
ATOM 722 N N . PRO A 1 97 ? -12.312 13.805 4.73 1 94.19 97 PRO A N 1
ATOM 723 C CA . PRO A 1 97 ? -13.172 13.242 5.781 1 94.19 97 PRO A CA 1
ATOM 724 C C . PRO A 1 97 ? -14.445 12.609 5.23 1 94.19 97 PRO A C 1
ATOM 726 O O . PRO A 1 97 ? -15.031 13.125 4.273 1 94.19 97 PRO A O 1
ATOM 729 N N . ILE A 1 98 ? -14.805 11.453 5.824 1 91.69 98 ILE A N 1
ATOM 730 C CA . ILE A 1 98 ? -16.016 10.828 5.301 1 91.69 98 ILE A CA 1
ATOM 731 C C . ILE A 1 98 ? -16.922 10.422 6.457 1 91.69 98 ILE A C 1
ATOM 733 O O . ILE A 1 98 ? -16.453 10.203 7.578 1 91.69 98 ILE A O 1
ATOM 737 N N . MET B 1 1 ? -16.719 0.505 4.074 1 64.75 1 MET B N 1
ATOM 738 C CA . MET B 1 1 ? -16.453 1.243 2.844 1 64.75 1 MET B CA 1
ATOM 739 C C . MET B 1 1 ? -15.422 0.51 1.988 1 64.75 1 MET B C 1
ATOM 741 O O . MET B 1 1 ? -14.555 -0.19 2.516 1 64.75 1 MET B O 1
ATOM 745 N N . ASP B 1 2 ? -15.562 0.277 0.624 1 79.62 2 ASP B N 1
ATOM 746 C CA . ASP B 1 2 ? -14.82 -0.636 -0.241 1 79.62 2 ASP B CA 1
ATOM 747 C C . ASP B 1 2 ? -13.594 0.048 -0.839 1 79.62 2 ASP B C 1
ATOM 749 O O . ASP B 1 2 ? -13.07 -0.388 -1.867 1 79.62 2 ASP B O 1
ATOM 753 N N . CYS B 1 3 ? -13.172 1.185 -0.121 1 94 3 CYS B N 1
ATOM 754 C CA . CYS B 1 3 ? -12.055 1.9 -0.73 1 94 3 CYS B CA 1
ATOM 755 C C . CYS B 1 3 ? -10.727 1.313 -0.283 1 94 3 CYS B C 1
ATOM 757 O O . CYS B 1 3 ? -10.195 1.684 0.769 1 94 3 CYS B O 1
ATOM 759 N N . ASN B 1 4 ? -10.211 0.446 -0.917 1 98.5 4 ASN B N 1
ATOM 760 C CA . ASN B 1 4 ? -8.922 -0.233 -0.788 1 98.5 4 ASN B CA 1
ATOM 761 C C . ASN B 1 4 ? -8.406 -0.708 -2.141 1 98.5 4 ASN B C 1
ATOM 763 O O . ASN B 1 4 ? -8.688 -1.829 -2.562 1 98.5 4 ASN B O 1
ATOM 767 N N . ARG B 1 5 ? -7.664 0.167 -2.783 1 98.19 5 ARG B N 1
ATOM 768 C CA . ARG B 1 5 ? -7.164 -0.122 -4.125 1 98.19 5 ARG B CA 1
ATOM 769 C C . ARG B 1 5 ? -5.727 0.359 -4.285 1 98.19 5 ARG B C 1
ATOM 771 O O . ARG B 1 5 ? -5.398 1.486 -3.912 1 98.19 5 ARG B O 1
ATOM 778 N N . THR B 1 6 ? -4.914 -0.489 -4.789 1 98.62 6 THR B N 1
ATOM 779 C CA . THR B 1 6 ? -3.52 -0.148 -5.047 1 98.62 6 THR B CA 1
ATOM 780 C C . THR B 1 6 ? -3.084 -0.645 -6.422 1 98.62 6 THR B C 1
ATOM 782 O O . THR B 1 6 ? -3.416 -1.765 -6.816 1 98.62 6 THR B O 1
ATOM 785 N N . GLU B 1 7 ? -2.49 0.164 -7.172 1 98.62 7 GLU B N 1
ATOM 786 C CA . GLU B 1 7 ? -1.81 -0.18 -8.414 1 98.62 7 GLU B CA 1
ATOM 787 C C . GLU B 1 7 ? -0.343 0.24 -8.383 1 98.62 7 GLU B C 1
ATOM 789 O O . GLU B 1 7 ? -0.03 1.395 -8.078 1 98.62 7 GLU B O 1
ATOM 794 N N . ILE B 1 8 ? 0.569 -0.696 -8.703 1 98.62 8 ILE B N 1
ATOM 795 C CA . ILE B 1 8 ? 1.992 -0.384 -8.633 1 98.62 8 ILE B CA 1
ATOM 796 C C . ILE B 1 8 ? 2.75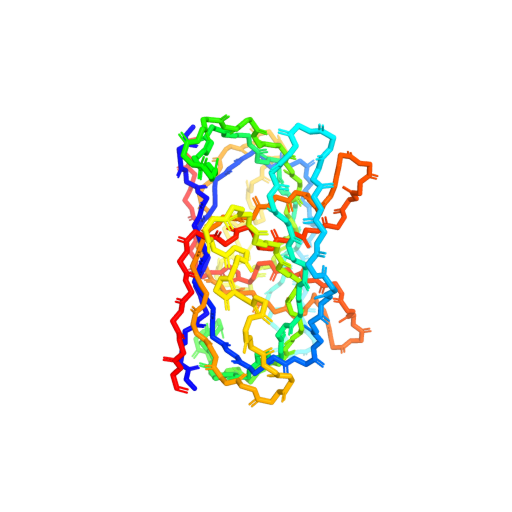8 -1.219 -9.656 1 98.62 8 ILE B C 1
ATOM 798 O O . ILE B 1 8 ? 2.418 -2.379 -9.898 1 98.62 8 ILE B O 1
ATOM 802 N N . CYS B 1 9 ? 3.697 -0.66 -10.242 1 98.56 9 CYS B N 1
ATOM 803 C CA . CYS B 1 9 ? 4.551 -1.379 -11.18 1 98.56 9 CYS B CA 1
ATOM 804 C C . CYS B 1 9 ? 5.98 -1.46 -10.664 1 98.56 9 CYS B C 1
ATOM 806 O O . CYS B 1 9 ? 6.395 -0.649 -9.836 1 98.56 9 CYS B O 1
ATOM 808 N N . GLY B 1 10 ? 6.688 -2.4 -11.141 1 98.06 10 GLY B N 1
ATOM 809 C CA . GLY B 1 10 ? 8.062 -2.584 -10.719 1 98.06 10 GLY B CA 1
ATOM 810 C C . GLY B 1 10 ? 8.695 -3.852 -11.266 1 98.06 10 GLY B C 1
ATOM 811 O O . GLY B 1 10 ? 8.141 -4.484 -12.164 1 98.06 10 GLY B O 1
ATOM 812 N N . THR B 1 11 ? 9.859 -4.094 -10.828 1 98.31 11 THR B N 1
ATOM 813 C CA . THR B 1 11 ? 10.625 -5.266 -11.219 1 98.31 11 THR B CA 1
ATOM 814 C C . THR B 1 11 ? 10.586 -6.332 -10.125 1 98.31 11 THR B C 1
ATOM 816 O O . THR B 1 11 ? 10.836 -6.035 -8.953 1 98.31 11 THR B O 1
ATOM 819 N N . VAL B 1 12 ? 10.312 -7.555 -10.508 1 98.69 12 VAL B N 1
ATOM 820 C CA . VAL B 1 12 ? 10.289 -8.656 -9.555 1 98.69 12 VAL B CA 1
ATOM 821 C C . VAL B 1 12 ? 11.695 -8.906 -9.008 1 98.69 12 VAL B C 1
ATOM 823 O O . VAL B 1 12 ? 12.641 -9.102 -9.781 1 98.69 12 VAL B O 1
ATOM 826 N N . THR B 1 13 ? 11.82 -8.898 -7.758 1 98.75 13 THR B N 1
ATOM 827 C CA . THR B 1 13 ? 13.125 -9.141 -7.145 1 98.75 13 THR B CA 1
ATOM 828 C C . THR B 1 13 ? 13.172 -10.531 -6.516 1 98.75 13 THR B C 1
ATOM 830 O O . THR B 1 13 ? 14.234 -11.148 -6.441 1 98.75 13 THR B O 1
ATOM 833 N N . GLU B 1 14 ? 12.062 -10.961 -6.012 1 98.44 14 GLU B N 1
ATOM 834 C CA . GLU B 1 14 ? 11.906 -12.266 -5.387 1 98.44 14 GLU B CA 1
ATOM 835 C C . GLU B 1 14 ? 10.57 -12.898 -5.75 1 98.44 14 GLU B C 1
ATOM 837 O O . GLU B 1 14 ? 9.555 -12.203 -5.824 1 98.44 14 GLU B O 1
ATOM 842 N N . ILE B 1 15 ? 10.648 -14.125 -5.957 1 97.81 15 ILE B N 1
ATOM 843 C CA . ILE B 1 15 ? 9.422 -14.891 -6.176 1 97.81 15 ILE B CA 1
ATOM 844 C C . ILE B 1 15 ? 9.469 -16.172 -5.359 1 97.81 15 ILE B C 1
ATOM 846 O O . ILE B 1 15 ? 10.438 -16.938 -5.434 1 97.81 15 ILE B O 1
ATOM 850 N N . GLY B 1 16 ? 8.484 -16.375 -4.543 1 97.38 16 GLY B N 1
ATOM 851 C CA . GLY B 1 16 ? 8.398 -17.594 -3.754 1 97.38 16 GLY B CA 1
ATOM 852 C C . GLY B 1 16 ? 7.93 -18.797 -4.555 1 97.38 16 GLY B C 1
ATOM 853 O O . GLY B 1 16 ? 7.469 -18.641 -5.691 1 97.38 16 GLY B O 1
ATOM 854 N N . SER B 1 17 ? 8.07 -19.953 -3.955 1 96.75 17 SER B N 1
ATOM 855 C CA . SER B 1 17 ? 7.555 -21.172 -4.574 1 96.75 17 SER B CA 1
ATOM 856 C C . SER B 1 17 ? 6.031 -21.203 -4.539 1 96.75 17 SER B C 1
ATOM 858 O O . SER B 1 17 ? 5.418 -20.688 -3.602 1 96.75 17 SER B O 1
ATOM 860 N N . LEU B 1 18 ? 5.543 -21.781 -5.613 1 97.56 18 LEU B N 1
ATOM 861 C CA . LEU B 1 18 ? 4.109 -22.047 -5.602 1 97.56 18 LEU B CA 1
ATOM 862 C C . LEU B 1 18 ? 3.746 -23.031 -4.5 1 97.56 18 LEU B C 1
ATOM 864 O O . LEU B 1 18 ? 4.328 -24.125 -4.418 1 97.56 18 LEU B O 1
ATOM 868 N N . ARG B 1 19 ? 2.945 -22.672 -3.652 1 97.12 19 ARG B N 1
ATOM 869 C CA . ARG B 1 19 ? 2.439 -23.547 -2.602 1 97.12 19 ARG B CA 1
ATOM 870 C C . ARG B 1 19 ? 0.916 -23.594 -2.607 1 97.12 19 ARG B C 1
ATOM 872 O O . ARG B 1 19 ? 0.273 -22.875 -3.387 1 97.12 19 ARG B O 1
ATOM 879 N N . TYR B 1 20 ? 0.341 -24.438 -1.753 1 96.75 20 TYR B N 1
ATOM 880 C CA . TYR B 1 20 ? -1.108 -24.562 -1.659 1 96.75 20 TYR B CA 1
ATOM 881 C C . TYR B 1 20 ? -1.571 -24.469 -0.211 1 96.75 20 TYR B C 1
ATOM 883 O O . TYR B 1 20 ? -0.937 -25.031 0.688 1 96.75 20 TYR B O 1
ATOM 891 N N . SER B 1 21 ? -2.629 -23.641 -0.045 1 92.88 21 SER B N 1
ATOM 892 C CA . SER B 1 21 ? -3.205 -23.562 1.293 1 92.88 21 SER B CA 1
ATOM 893 C C . SER B 1 21 ? -3.881 -24.875 1.681 1 92.88 21 SER B C 1
ATOM 895 O O . SER B 1 21 ? -4.117 -25.734 0.827 1 92.88 21 SER B O 1
ATOM 897 N N . PRO B 1 22 ? -4.105 -25.047 3.006 1 92.69 22 PRO B N 1
ATOM 898 C CA . PRO B 1 22 ? -4.816 -26.25 3.426 1 92.69 22 PRO B CA 1
ATOM 899 C C . PRO B 1 22 ? -6.121 -26.469 2.666 1 92.69 22 PRO B C 1
ATOM 901 O O . PRO B 1 22 ? -6.543 -27.609 2.457 1 92.69 22 PRO B O 1
ATOM 904 N N . ALA B 1 23 ? -6.738 -25.375 2.203 1 92.19 23 ALA B N 1
ATOM 905 C CA . ALA B 1 23 ? -7.992 -25.438 1.456 1 92.19 23 ALA B CA 1
ATOM 906 C C . ALA B 1 23 ? -7.734 -25.688 -0.025 1 92.19 23 ALA B C 1
ATOM 908 O O . ALA B 1 23 ? -8.664 -25.672 -0.836 1 92.19 23 ALA B O 1
ATOM 909 N N . GLY B 1 24 ? -6.418 -25.812 -0.4 1 94.62 24 GLY B N 1
ATOM 910 C CA . GLY B 1 24 ? -6.07 -26.172 -1.768 1 94.62 24 GLY B CA 1
ATOM 911 C C . GLY B 1 24 ? -5.926 -24.953 -2.678 1 94.62 24 GLY B C 1
ATOM 912 O O . GLY B 1 24 ? -5.949 -25.094 -3.902 1 94.62 24 GLY B O 1
ATOM 913 N N . VAL B 1 25 ? -5.926 -23.844 -2.113 1 95.81 25 VAL B N 1
ATOM 914 C CA . VAL B 1 25 ? -5.797 -22.641 -2.918 1 95.81 25 VAL B CA 1
ATOM 915 C C . VAL B 1 25 ? -4.324 -22.359 -3.193 1 95.81 25 VAL B C 1
ATOM 917 O O . VAL B 1 25 ? -3.5 -22.359 -2.273 1 95.81 25 VAL B O 1
ATOM 920 N N . ALA B 1 26 ? -3.971 -22.141 -4.461 1 97.94 26 ALA B N 1
ATOM 921 C CA . ALA B 1 26 ? -2.602 -21.797 -4.84 1 97.94 26 ALA B CA 1
ATOM 922 C C . ALA B 1 26 ? -2.191 -20.453 -4.258 1 97.94 26 ALA B C 1
ATOM 924 O O . ALA B 1 26 ? -2.986 -19.5 -4.242 1 97.94 26 ALA B O 1
ATOM 925 N N . VAL B 1 27 ? -0.968 -20.312 -3.797 1 97.5 27 VAL B N 1
ATOM 926 C CA . VAL B 1 27 ? -0.443 -19.078 -3.221 1 97.5 27 VAL B CA 1
ATOM 927 C C . VAL B 1 27 ? 0.998 -18.875 -3.68 1 97.5 27 VAL B C 1
ATOM 929 O O . VAL B 1 27 ? 1.803 -19.812 -3.67 1 97.5 27 VAL B O 1
ATOM 932 N N . VAL B 1 28 ? 1.339 -17.719 -4.105 1 98 28 VAL B N 1
ATOM 933 C CA . VAL B 1 28 ? 2.705 -17.297 -4.406 1 98 28 VAL B CA 1
ATOM 934 C C . VAL B 1 28 ? 2.98 -15.93 -3.779 1 98 28 VAL B C 1
ATOM 936 O O . VAL B 1 28 ? 2.17 -15.016 -3.9 1 98 28 VAL B O 1
ATOM 939 N N . GLU B 1 29 ? 3.988 -15.812 -3.066 1 97.81 29 GLU B N 1
ATOM 940 C CA . GLU B 1 29 ? 4.469 -14.523 -2.58 1 97.81 29 GLU B CA 1
ATOM 941 C C . GLU B 1 29 ? 5.605 -13.992 -3.451 1 97.81 29 GLU B C 1
ATOM 943 O O . GLU B 1 29 ? 6.434 -14.766 -3.938 1 97.81 29 GLU B O 1
ATOM 948 N N . LEU B 1 30 ? 5.602 -12.734 -3.633 1 98.38 30 LEU B N 1
ATOM 949 C CA . LEU B 1 30 ? 6.691 -12.125 -4.387 1 98.38 30 LEU B CA 1
ATOM 950 C C . LEU B 1 30 ? 6.98 -10.719 -3.883 1 98.38 30 LEU B C 1
ATOM 952 O O . LEU B 1 30 ? 6.23 -10.18 -3.066 1 98.38 30 LEU B O 1
ATOM 956 N N . LYS B 1 31 ? 8.102 -10.156 -4.277 1 98.5 31 LYS B N 1
ATOM 957 C CA . LYS B 1 31 ? 8.484 -8.766 -4.012 1 98.5 31 LYS B CA 1
ATOM 958 C C . LYS B 1 31 ? 8.812 -8.031 -5.309 1 98.5 31 LYS B C 1
ATOM 960 O O . LYS B 1 31 ? 9.414 -8.602 -6.219 1 98.5 31 LYS B O 1
ATOM 965 N N . ILE B 1 32 ? 8.422 -6.84 -5.324 1 98.12 32 ILE B N 1
ATO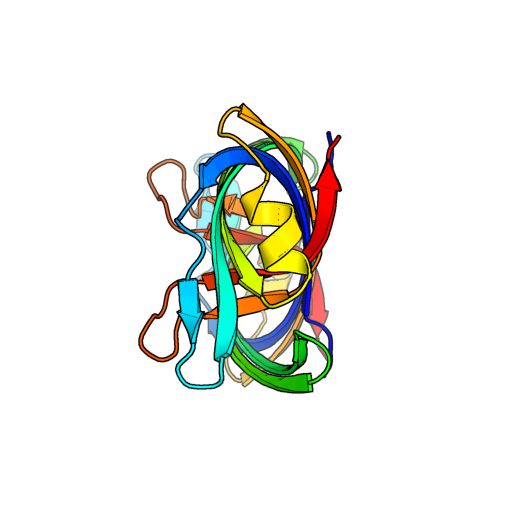M 966 C CA . ILE B 1 32 ? 8.82 -6.023 -6.465 1 98.12 32 ILE B CA 1
ATOM 967 C C . ILE B 1 32 ? 9.562 -4.781 -5.973 1 98.12 32 ILE B C 1
ATOM 969 O O . ILE B 1 32 ? 9.258 -4.246 -4.91 1 98.12 32 ILE B O 1
ATOM 973 N N . ARG B 1 33 ? 10.547 -4.41 -6.723 1 97.81 33 ARG B N 1
ATOM 974 C CA . ARG B 1 33 ? 11.195 -3.111 -6.566 1 97.81 33 ARG B CA 1
ATOM 975 C C . ARG B 1 33 ? 10.523 -2.059 -7.445 1 97.81 33 ARG B C 1
ATOM 977 O O . ARG B 1 33 ? 10.477 -2.205 -8.664 1 97.81 33 ARG B O 1
ATOM 984 N N . HIS B 1 34 ? 10.008 -1.078 -6.82 1 98.06 34 HIS B N 1
ATOM 985 C CA . HIS B 1 34 ? 9.367 0.03 -7.523 1 98.06 34 HIS B CA 1
ATOM 986 C C . HIS B 1 34 ? 10.281 1.249 -7.57 1 98.06 34 HIS B C 1
ATOM 988 O O . HIS B 1 34 ? 10.945 1.572 -6.582 1 98.06 34 HIS B O 1
ATOM 994 N N . VAL B 1 35 ? 10.344 1.898 -8.734 1 96.88 35 VAL B N 1
ATOM 995 C CA . VAL B 1 35 ? 11.062 3.154 -8.93 1 96.88 35 VAL B CA 1
ATOM 996 C C . VAL B 1 35 ? 10.219 4.105 -9.773 1 96.88 35 VAL B C 1
ATOM 998 O O . VAL B 1 35 ? 9.766 3.742 -10.867 1 96.88 35 VAL B O 1
ATOM 1001 N N . SER B 1 36 ? 9.961 5.281 -9.266 1 97.12 36 SER B N 1
ATOM 1002 C CA . SER B 1 36 ? 9.211 6.266 -10.047 1 97.12 36 SER B CA 1
ATOM 1003 C C . SER B 1 36 ? 9.461 7.68 -9.531 1 97.12 36 SER B C 1
ATOM 1005 O O . SER B 1 36 ? 10.133 7.871 -8.516 1 97.12 36 SER B O 1
ATOM 1007 N N . ARG B 1 37 ? 9.023 8.648 -10.359 1 95.69 37 ARG B N 1
ATOM 1008 C CA . ARG B 1 37 ? 8.93 10.039 -9.922 1 95.69 37 ARG B CA 1
ATOM 1009 C C . ARG B 1 37 ? 7.492 10.391 -9.555 1 95.69 37 ARG B C 1
ATOM 1011 O O . ARG B 1 37 ? 6.574 10.188 -10.352 1 95.69 37 ARG B O 1
ATOM 1018 N N . GLN B 1 38 ? 7.34 10.797 -8.32 1 96.19 38 GLN B N 1
ATOM 1019 C CA . GLN B 1 38 ? 6.031 11.211 -7.828 1 96.19 38 GLN B CA 1
ATOM 1020 C C . GLN B 1 38 ? 6.016 12.703 -7.496 1 96.19 38 GLN B C 1
ATOM 1022 O O . GLN B 1 38 ? 7.066 13.344 -7.461 1 96.19 38 GLN B O 1
ATOM 1027 N N . VAL B 1 39 ? 4.781 13.242 -7.395 1 94.56 39 VAL B N 1
ATOM 1028 C CA . VAL B 1 39 ? 4.641 14.609 -6.918 1 94.56 39 VAL B CA 1
ATOM 1029 C C . VAL B 1 39 ? 4.168 14.602 -5.465 1 94.56 39 VAL B C 1
ATOM 1031 O O . VAL B 1 39 ? 3.172 13.961 -5.133 1 94.56 39 VAL B O 1
ATOM 1034 N N . GLU B 1 40 ? 4.961 15.281 -4.629 1 93.75 40 GLU B N 1
ATOM 1035 C CA . GLU B 1 40 ? 4.625 15.43 -3.215 1 93.75 40 GLU B CA 1
ATOM 1036 C C . GLU B 1 40 ? 4.867 16.859 -2.738 1 93.75 40 GLU B C 1
ATOM 1038 O O . GLU B 1 40 ? 5.922 17.438 -3.004 1 93.75 40 GLU B O 1
ATOM 1043 N N . ALA B 1 41 ? 3.846 17.422 -2.133 1 92.62 41 ALA B N 1
ATOM 1044 C CA . ALA B 1 41 ? 3.932 18.812 -1.682 1 92.62 41 ALA B CA 1
ATOM 1045 C C . ALA B 1 41 ? 4.32 19.734 -2.83 1 92.62 41 ALA B C 1
ATOM 1047 O O . ALA B 1 41 ? 5.156 20.625 -2.662 1 92.62 41 ALA B O 1
ATOM 1048 N N . GLY B 1 42 ? 3.799 19.406 -3.994 1 92 42 GLY B N 1
ATOM 1049 C CA . GLY B 1 42 ? 3.982 20.25 -5.16 1 92 42 GLY B CA 1
ATOM 1050 C C . GLY B 1 42 ? 5.352 20.109 -5.797 1 92 42 GLY B C 1
ATOM 1051 O O . GLY B 1 42 ? 5.68 20.812 -6.746 1 92 42 GLY B O 1
ATOM 1052 N N . LYS B 1 43 ? 6.184 19.219 -5.359 1 93.94 43 LYS B N 1
ATOM 1053 C CA . LYS B 1 43 ? 7.539 19.047 -5.871 1 93.94 43 LYS B CA 1
ATOM 1054 C C . LYS B 1 43 ? 7.766 17.609 -6.328 1 93.94 43 LYS B C 1
ATOM 1056 O O . LYS B 1 43 ? 7.223 16.672 -5.738 1 93.94 43 LYS B O 1
ATOM 1061 N N . PRO B 1 44 ? 8.547 17.516 -7.336 1 94.31 44 PRO B N 1
ATOM 1062 C CA . PRO B 1 44 ? 8.898 16.156 -7.734 1 94.31 44 PRO B CA 1
ATOM 1063 C C . PRO B 1 44 ? 9.703 15.414 -6.664 1 94.31 44 PRO B C 1
ATOM 1065 O O . PRO B 1 44 ? 10.547 16.016 -6 1 94.31 44 PRO B O 1
ATOM 1068 N N . ARG B 1 45 ? 9.445 14.102 -6.547 1 92.25 45 ARG B N 1
ATOM 1069 C CA . ARG B 1 45 ? 10.109 13.234 -5.582 1 92.25 45 ARG B CA 1
ATOM 1070 C C . ARG B 1 45 ? 10.469 11.883 -6.207 1 92.25 45 ARG B C 1
ATOM 1072 O O . ARG B 1 45 ? 9.609 11.227 -6.801 1 92.25 45 ARG B O 1
ATOM 1079 N N . TRP B 1 46 ? 11.727 11.562 -6.039 1 94.69 46 TRP B N 1
ATOM 1080 C CA . TRP B 1 46 ? 12.148 10.227 -6.441 1 94.69 46 TRP B CA 1
ATOM 1081 C C . TRP B 1 46 ? 11.734 9.188 -5.398 1 94.69 46 TRP B C 1
ATOM 1083 O O . TRP B 1 46 ? 12.031 9.344 -4.215 1 94.69 46 TRP B O 1
ATOM 1093 N N . VAL B 1 47 ? 11.023 8.172 -5.883 1 96.19 47 VAL B N 1
ATOM 1094 C CA . VAL B 1 47 ? 10.523 7.137 -4.98 1 96.19 47 VAL B CA 1
ATOM 1095 C C . VAL B 1 47 ? 11.117 5.785 -5.375 1 96.19 47 VAL B C 1
ATOM 1097 O O . VAL B 1 47 ? 11.055 5.391 -6.543 1 96.19 47 VAL B O 1
ATOM 1100 N N . GLU B 1 48 ? 11.719 5.137 -4.465 1 96.25 48 GLU B N 1
ATOM 1101 C CA . GLU B 1 48 ? 12.172 3.754 -4.578 1 96.25 48 GLU B CA 1
ATOM 1102 C C . GLU B 1 48 ? 11.773 2.941 -3.348 1 96.25 48 GLU B C 1
ATOM 1104 O O . GLU B 1 48 ? 12.094 3.32 -2.217 1 96.25 48 GLU B O 1
ATOM 1109 N N . CYS B 1 49 ? 11.078 1.858 -3.582 1 97.06 49 CYS B N 1
ATOM 1110 C CA . CYS B 1 49 ? 10.695 1.018 -2.455 1 97.06 49 CYS B CA 1
ATOM 1111 C C . CYS B 1 49 ? 10.469 -0.422 -2.9 1 97.06 49 CYS B C 1
ATOM 1113 O O . CYS B 1 49 ? 10.383 -0.699 -4.098 1 97.06 49 CYS B O 1
ATOM 1115 N N . GLU B 1 50 ? 10.469 -1.304 -1.977 1 97.5 50 GLU B N 1
ATOM 1116 C CA . GLU B 1 50 ? 10.109 -2.703 -2.186 1 97.5 50 GLU B CA 1
ATOM 1117 C C . GLU B 1 50 ? 8.711 -3 -1.658 1 97.5 50 GLU B C 1
ATOM 1119 O O . GLU B 1 50 ? 8.367 -2.615 -0.537 1 97.5 50 GLU B O 1
ATOM 1124 N N . VAL B 1 51 ? 7.922 -3.641 -2.445 1 98.06 51 VAL B N 1
ATOM 1125 C CA . VAL B 1 51 ? 6.547 -3.955 -2.076 1 98.06 51 VAL B CA 1
ATOM 1126 C C . VAL B 1 51 ? 6.352 -5.469 -2.062 1 98.06 51 VAL B C 1
ATOM 1128 O O . VAL B 1 51 ? 6.617 -6.145 -3.059 1 98.06 51 VAL B O 1
ATOM 1131 N N . SER B 1 52 ? 5.898 -5.984 -0.944 1 98.31 52 SER B N 1
ATOM 1132 C CA . SER B 1 52 ? 5.496 -7.387 -0.852 1 98.31 52 SER B CA 1
ATOM 1133 C C . SER B 1 52 ? 4.109 -7.602 -1.448 1 98.31 52 SER B C 1
ATOM 1135 O O . SER B 1 52 ? 3.207 -6.785 -1.249 1 98.31 52 SER B O 1
ATOM 1137 N N . ALA B 1 53 ? 4.023 -8.656 -2.154 1 98.5 53 ALA B N 1
ATOM 1138 C CA . ALA B 1 53 ? 2.742 -8.984 -2.771 1 98.5 53 ALA B CA 1
ATOM 1139 C C . ALA B 1 53 ? 2.414 -10.469 -2.602 1 98.5 53 ALA B C 1
ATOM 1141 O O . ALA B 1 53 ? 3.314 -11.297 -2.449 1 98.5 53 ALA B O 1
ATOM 1142 N N . VAL B 1 54 ? 1.132 -10.773 -2.617 1 97.94 54 VAL B N 1
ATOM 1143 C CA . VAL B 1 54 ? 0.627 -12.141 -2.52 1 97.94 54 VAL B CA 1
ATOM 1144 C C . VAL B 1 54 ? -0.398 -12.391 -3.621 1 97.94 54 VAL B C 1
ATOM 1146 O O . VAL B 1 54 ? -1.289 -11.57 -3.85 1 97.94 54 VAL B O 1
ATOM 1149 N N . ALA B 1 55 ? -0.206 -13.43 -4.332 1 98.06 55 ALA B N 1
ATOM 1150 C CA . ALA B 1 55 ? -1.135 -13.859 -5.371 1 98.06 55 ALA B CA 1
ATOM 1151 C C . ALA B 1 55 ? -1.788 -15.188 -5.004 1 98.06 55 ALA B C 1
ATOM 1153 O O . ALA B 1 55 ? -1.131 -16.078 -4.469 1 98.06 55 ALA B O 1
ATOM 1154 N N . LEU B 1 56 ? -3.055 -15.336 -5.293 1 97.62 56 LEU B N 1
ATOM 1155 C CA . LEU B 1 56 ? -3.799 -16.562 -4.984 1 97.62 56 LEU B CA 1
ATOM 1156 C C . LEU B 1 56 ? -4.445 -17.125 -6.238 1 97.62 56 LEU B C 1
ATOM 1158 O O . LEU B 1 56 ? -4.656 -16.422 -7.219 1 97.62 56 LEU B O 1
ATOM 1162 N N . ALA B 1 57 ? -4.66 -18.359 -6.207 1 97.56 57 ALA B N 1
ATOM 1163 C CA . ALA B 1 57 ? -5.414 -19.062 -7.234 1 97.56 57 ALA B CA 1
ATOM 1164 C C . ALA B 1 57 ? -4.836 -18.797 -8.625 1 97.56 57 ALA B C 1
ATOM 1166 O O . ALA B 1 57 ? -3.637 -18.969 -8.844 1 97.56 57 ALA B O 1
ATOM 1167 N N . GLN B 1 58 ? -5.672 -18.359 -9.523 1 97.06 58 GLN B N 1
ATOM 1168 C CA . GLN B 1 58 ? -5.223 -18.188 -10.898 1 97.06 58 GLN B CA 1
ATOM 1169 C C . GLN B 1 58 ? -4.094 -17.156 -10.992 1 97.06 58 GLN B C 1
ATOM 1171 O O . GLN B 1 58 ? -3.158 -17.328 -11.773 1 97.06 58 GLN B O 1
ATOM 1176 N N . ILE B 1 59 ? -4.148 -16.156 -10.219 1 98.06 59 ILE B N 1
ATOM 1177 C CA . ILE B 1 59 ? -3.117 -15.125 -10.219 1 98.06 59 ILE B CA 1
ATOM 1178 C C . ILE B 1 59 ? -1.791 -15.727 -9.75 1 98.06 59 ILE B C 1
ATOM 1180 O O . ILE B 1 59 ? -0.729 -15.367 -10.266 1 98.06 59 ILE B O 1
ATOM 1184 N N . ALA B 1 60 ? -1.912 -16.594 -8.773 1 98.19 60 ALA B N 1
ATOM 1185 C CA . ALA B 1 60 ? -0.718 -17.266 -8.273 1 98.19 60 ALA B CA 1
ATOM 1186 C C . ALA B 1 60 ? -0.059 -18.094 -9.375 1 98.19 60 ALA B C 1
ATOM 1188 O O . ALA B 1 60 ? 1.169 -18.125 -9.484 1 98.19 60 ALA B O 1
ATOM 1189 N N . GLU B 1 61 ? -0.849 -18.75 -10.117 1 96.12 61 GLU B N 1
ATOM 1190 C CA . GLU B 1 61 ? -0.324 -19.562 -11.203 1 96.12 61 GLU B CA 1
ATOM 1191 C C . GLU B 1 61 ? 0.411 -18.703 -12.234 1 96.12 61 GLU B C 1
ATOM 1193 O O . GLU B 1 61 ? 1.461 -19.109 -12.742 1 96.12 61 GLU B O 1
ATOM 1198 N N . ILE B 1 62 ? -0.134 -17.594 -12.539 1 96.88 62 ILE B N 1
ATOM 1199 C CA . ILE B 1 62 ? 0.507 -16.656 -13.461 1 96.88 62 ILE B CA 1
ATOM 1200 C C . ILE B 1 62 ? 1.815 -16.156 -12.852 1 96.88 62 ILE B C 1
ATOM 1202 O O . ILE B 1 62 ? 2.855 -1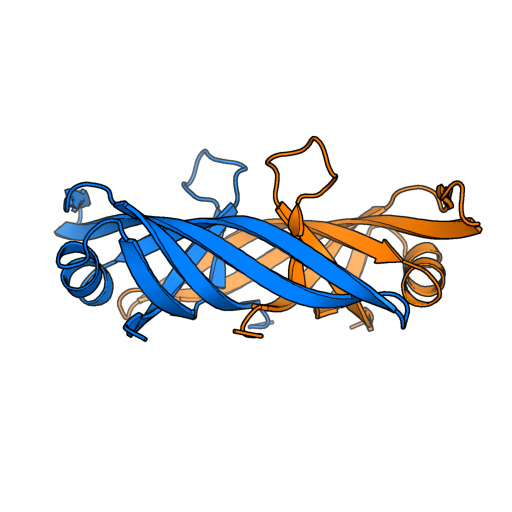6.156 -13.516 1 96.88 62 ILE B O 1
ATOM 1206 N N . ALA B 1 63 ? 1.79 -15.789 -11.594 1 97.94 63 ALA B N 1
ATOM 1207 C CA . ALA B 1 63 ? 2.961 -15.25 -10.906 1 97.94 63 ALA B CA 1
ATOM 1208 C C . ALA B 1 63 ? 4.082 -16.281 -10.836 1 97.94 63 ALA B C 1
ATOM 1210 O O . ALA B 1 63 ? 5.262 -15.93 -10.914 1 97.94 63 ALA B O 1
ATOM 1211 N N . ALA B 1 64 ? 3.639 -17.531 -10.688 1 97 64 ALA B N 1
ATOM 1212 C CA . ALA B 1 64 ? 4.609 -18.625 -10.562 1 97 64 ALA B CA 1
ATOM 1213 C C . ALA B 1 64 ? 5.465 -18.734 -11.82 1 97 64 ALA B C 1
ATOM 1215 O O . ALA B 1 64 ? 6.562 -19.297 -11.781 1 97 64 ALA B O 1
ATOM 1216 N N . GLY B 1 65 ? 4.953 -18.188 -12.867 1 96.5 65 GLY B N 1
ATOM 1217 C CA . GLY B 1 65 ? 5.676 -18.266 -14.133 1 96.5 65 GLY B CA 1
ATOM 1218 C C . GLY B 1 65 ? 6.652 -17.109 -14.32 1 96.5 65 GLY B C 1
ATOM 1219 O O . GLY B 1 65 ? 7.43 -17.109 -15.273 1 96.5 65 GLY B O 1
ATOM 1220 N N . LEU B 1 66 ? 6.652 -16.172 -13.414 1 97.44 66 LEU B N 1
ATOM 1221 C CA . LEU B 1 66 ? 7.551 -15.031 -13.508 1 97.44 66 LEU B CA 1
ATOM 1222 C C . LEU B 1 66 ? 8.945 -15.398 -13 1 97.44 66 LEU B C 1
ATOM 1224 O O . LEU B 1 66 ? 9.102 -16.375 -12.266 1 97.44 66 LEU B O 1
ATOM 1228 N N . THR B 1 67 ? 9.914 -14.664 -13.43 1 97 67 THR B N 1
ATOM 1229 C CA . THR B 1 67 ? 11.281 -14.781 -12.938 1 97 67 THR B CA 1
ATOM 1230 C C . THR B 1 67 ? 11.773 -13.453 -12.375 1 97 67 THR B C 1
ATOM 1232 O O . THR B 1 67 ? 11.328 -12.391 -12.805 1 97 67 THR B O 1
ATOM 1235 N N . PRO B 1 68 ? 12.625 -13.602 -11.375 1 97.81 68 PRO B N 1
ATOM 1236 C CA . PRO B 1 68 ? 13.266 -12.352 -10.969 1 97.81 68 PRO B CA 1
ATOM 1237 C C . PRO B 1 68 ? 13.828 -11.562 -12.156 1 97.81 68 PRO B C 1
ATOM 1239 O O . PRO B 1 68 ? 14.391 -12.156 -13.086 1 97.81 68 PRO B O 1
ATOM 1242 N N . GLY B 1 69 ? 13.523 -10.258 -12.141 1 98.12 69 GLY B N 1
ATOM 1243 C CA . GLY B 1 69 ? 13.938 -9.422 -13.258 1 98.12 69 GLY B CA 1
ATOM 1244 C C . GLY B 1 69 ? 12.789 -9.023 -14.164 1 98.12 69 GLY B C 1
ATOM 1245 O O . GLY B 1 69 ? 12.883 -8.047 -14.906 1 98.12 69 GLY B O 1
ATOM 1246 N N . ALA B 1 70 ? 11.688 -9.773 -14.117 1 97.88 70 ALA B N 1
ATOM 1247 C CA . ALA B 1 70 ? 10.508 -9.43 -14.898 1 97.88 70 ALA B CA 1
ATOM 1248 C C . ALA B 1 70 ? 9.875 -8.133 -14.406 1 97.88 70 ALA B C 1
ATOM 1250 O O . ALA B 1 70 ? 9.859 -7.867 -13.195 1 97.88 70 ALA B O 1
ATOM 1251 N N . THR B 1 71 ? 9.383 -7.293 -15.352 1 97.81 71 THR B N 1
ATOM 1252 C CA . THR B 1 71 ? 8.664 -6.074 -15 1 97.81 71 THR B CA 1
ATOM 1253 C C . THR B 1 71 ? 7.156 -6.297 -15.047 1 97.81 71 THR B C 1
ATOM 1255 O O . THR B 1 71 ? 6.637 -6.871 -16 1 97.81 71 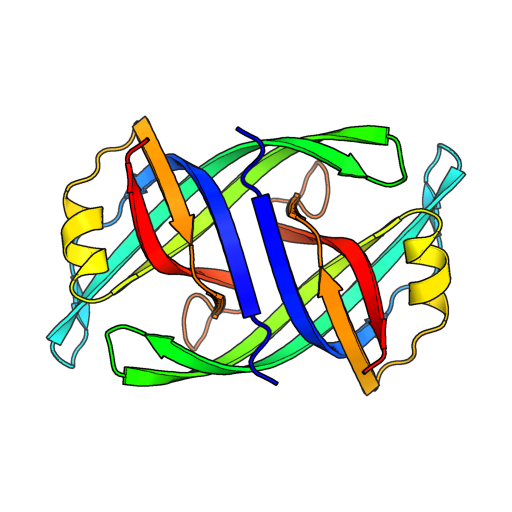THR B O 1
ATOM 1258 N N . VAL B 1 72 ? 6.457 -5.883 -14 1 98.31 72 VAL B N 1
ATOM 1259 C CA . VAL B 1 72 ? 5.035 -6.188 -13.906 1 98.31 72 VAL B CA 1
ATOM 1260 C C . VAL B 1 72 ? 4.277 -4.953 -13.414 1 98.31 72 VAL B C 1
ATOM 1262 O O . VAL B 1 72 ? 4.859 -4.062 -12.797 1 98.31 72 VAL B O 1
ATOM 1265 N N . ARG B 1 73 ? 3.037 -4.898 -13.758 1 98.5 73 ARG B N 1
ATOM 1266 C CA . ARG B 1 73 ? 2.023 -4.047 -13.148 1 98.5 73 ARG B CA 1
ATOM 1267 C C . ARG B 1 73 ? 1.071 -4.867 -12.281 1 98.5 73 ARG B C 1
ATOM 1269 O O . ARG B 1 73 ? 0.47 -5.832 -12.758 1 98.5 73 ARG B O 1
ATOM 1276 N N . LEU B 1 74 ? 1.021 -4.562 -11.016 1 98.69 74 LEU B N 1
ATOM 1277 C CA . LEU B 1 74 ? 0.145 -5.246 -10.07 1 98.69 74 LEU B CA 1
ATOM 1278 C C . LEU B 1 74 ? -1 -4.336 -9.633 1 98.69 74 LEU B C 1
ATOM 1280 O O . LEU B 1 74 ? -0.801 -3.141 -9.414 1 98.69 74 LEU B O 1
ATOM 1284 N N . ALA B 1 75 ? -2.152 -4.867 -9.602 1 98.44 75 ALA B N 1
ATOM 1285 C CA . ALA B 1 75 ? -3.307 -4.191 -9.016 1 98.44 75 ALA B CA 1
ATOM 1286 C C . ALA B 1 75 ? -4 -5.078 -7.988 1 98.44 75 ALA B C 1
ATOM 1288 O O . ALA B 1 75 ? -4.051 -6.301 -8.148 1 98.44 75 ALA B O 1
ATOM 1289 N N . GLY B 1 76 ? -4.543 -4.5 -6.957 1 98.19 76 GLY B N 1
ATOM 1290 C CA . GLY B 1 76 ? -5.273 -5.219 -5.926 1 98.19 76 GLY B CA 1
ATOM 1291 C C . GLY B 1 76 ? -5.578 -4.367 -4.711 1 98.19 76 GLY B C 1
ATOM 1292 O O . GLY B 1 76 ? -6.023 -3.223 -4.84 1 98.19 76 GLY B O 1
ATOM 1293 N N . PHE B 1 77 ? -5.469 -4.977 -3.553 1 98.38 77 PHE B N 1
ATOM 1294 C CA . PHE B 1 77 ? -5.789 -4.281 -2.312 1 98.38 77 PHE B CA 1
ATOM 1295 C C . PHE B 1 77 ? -4.742 -4.566 -1.242 1 98.38 77 PHE B C 1
ATOM 1297 O O . PHE B 1 77 ? -4.047 -5.582 -1.305 1 98.38 77 PHE B O 1
ATOM 1304 N N . LEU B 1 78 ? -4.617 -3.67 -0.282 1 98.44 78 LEU B N 1
ATOM 1305 C CA . LEU B 1 78 ? -3.68 -3.861 0.818 1 98.44 78 LEU B CA 1
ATOM 1306 C C . LEU B 1 78 ? -4.305 -4.699 1.929 1 98.44 78 LEU B C 1
ATOM 1308 O O . LEU B 1 78 ? -5.484 -4.527 2.252 1 98.44 78 LEU B O 1
ATOM 1312 N N . ALA B 1 79 ? -3.604 -5.602 2.455 1 97.75 79 ALA B N 1
ATOM 1313 C CA . ALA B 1 79 ? -3.979 -6.41 3.611 1 97.75 79 ALA B CA 1
ATOM 1314 C C . ALA B 1 79 ? -2.742 -6.898 4.363 1 97.75 79 ALA B C 1
ATOM 1316 O O . ALA B 1 79 ? -1.618 -6.766 3.875 1 97.75 79 ALA B O 1
ATOM 1317 N N . ARG B 1 80 ? -3.008 -7.348 5.551 1 96.44 80 ARG B N 1
ATOM 1318 C CA . ARG B 1 80 ? -1.911 -7.98 6.273 1 96.44 80 ARG B CA 1
ATOM 1319 C C . ARG B 1 80 ? -1.339 -9.156 5.484 1 96.44 80 ARG B C 1
ATOM 1321 O O . ARG B 1 80 ? -2.08 -9.883 4.82 1 96.44 80 ARG B O 1
ATOM 1328 N N . LYS B 1 81 ? -0.068 -9.297 5.559 1 91.62 81 LYS B N 1
ATOM 1329 C CA . LYS B 1 81 ? 0.61 -10.383 4.863 1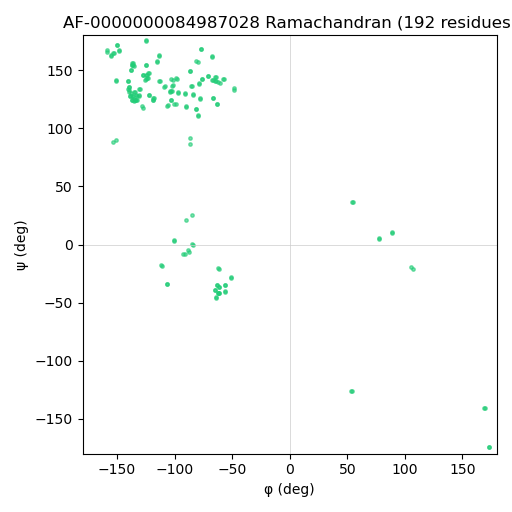 91.62 81 LYS B CA 1
ATOM 1330 C C . LYS B 1 81 ? 0.046 -11.734 5.277 1 91.62 81 LYS B C 1
ATOM 1332 O O . LYS B 1 81 ? -0.038 -12.656 4.461 1 91.62 81 LYS B O 1
ATOM 1337 N N . SER B 1 82 ? -0.221 -11.852 6.551 1 84.81 82 SER B N 1
ATOM 1338 C CA . SER B 1 82 ? -0.848 -13.039 7.125 1 84.81 82 SER B CA 1
ATOM 1339 C C . SER B 1 82 ? -1.679 -12.688 8.352 1 84.81 82 SER B C 1
ATOM 1341 O O . SER B 1 82 ? -1.648 -11.547 8.82 1 84.81 82 SER B O 1
ATOM 1343 N N . ARG B 1 83 ? -2.373 -13.617 8.789 1 82.19 83 ARG B N 1
ATOM 1344 C CA . ARG B 1 83 ? -3.248 -13.391 9.938 1 82.19 83 ARG B CA 1
ATOM 1345 C C . ARG B 1 83 ? -2.461 -12.859 11.133 1 82.19 83 ARG B C 1
ATOM 1347 O O . ARG B 1 83 ? -2.93 -11.969 11.844 1 82.19 83 ARG B O 1
ATOM 1354 N N . MET B 1 84 ? -1.201 -13.328 11.297 1 86.31 84 MET B N 1
ATOM 1355 C CA . MET B 1 84 ? -0.422 -12.984 12.484 1 86.31 84 MET B CA 1
ATOM 1356 C C . MET B 1 84 ? 0.567 -11.867 12.188 1 86.31 84 MET B C 1
ATOM 1358 O O . MET B 1 84 ? 1.283 -11.406 13.078 1 86.31 84 MET B O 1
ATOM 1362 N N . SER B 1 85 ? 0.542 -11.32 10.984 1 88.88 85 SER B N 1
ATOM 1363 C CA . SER B 1 85 ? 1.544 -10.328 10.602 1 88.88 85 SER B CA 1
ATOM 1364 C C . SER B 1 85 ? 0.973 -8.922 10.648 1 88.88 85 SER B C 1
ATOM 1366 O O . SER B 1 85 ? -0.177 -8.695 10.266 1 88.88 85 SER B O 1
ATOM 1368 N N . LEU B 1 86 ? 1.81 -7.977 11.086 1 86.31 86 LEU B N 1
ATOM 1369 C CA . LEU B 1 86 ? 1.43 -6.566 11.031 1 86.31 86 LEU B CA 1
ATOM 1370 C C . LEU B 1 86 ? 1.91 -5.93 9.734 1 86.31 86 LEU B C 1
ATOM 1372 O O . LEU B 1 86 ? 1.504 -4.812 9.398 1 86.31 86 LEU B O 1
ATOM 1376 N N . GLN B 1 87 ? 2.695 -6.699 9.031 1 92.75 87 GLN B N 1
ATOM 1377 C CA . GLN B 1 87 ? 3.203 -6.156 7.777 1 92.75 87 GLN B CA 1
ATOM 1378 C C . GLN B 1 87 ? 2.129 -6.176 6.695 1 92.75 87 GLN B C 1
ATOM 1380 O O . GLN B 1 87 ? 1.301 -7.086 6.648 1 92.75 87 GLN B O 1
ATOM 1385 N N . LEU B 1 88 ? 2.135 -5.164 5.918 1 97 88 LEU B N 1
ATOM 1386 C CA . LEU B 1 88 ? 1.191 -5.086 4.809 1 97 88 LEU B CA 1
ATOM 1387 C C . LEU B 1 88 ? 1.746 -5.785 3.574 1 97 88 LEU B C 1
ATOM 1389 O O . LEU B 1 88 ? 2.963 -5.852 3.387 1 97 88 LEU B O 1
ATOM 1393 N N . ALA B 1 89 ? 0.84 -6.309 2.801 1 98.25 89 ALA B N 1
ATOM 1394 C CA . ALA B 1 89 ? 1.142 -6.812 1.463 1 98.25 89 ALA B CA 1
ATOM 1395 C C . ALA B 1 89 ? 0.053 -6.418 0.469 1 98.25 89 ALA B C 1
ATOM 1397 O O . ALA B 1 89 ? -1.086 -6.152 0.86 1 98.25 89 ALA B O 1
ATOM 1398 N N . LEU B 1 90 ? 0.52 -6.281 -0.738 1 98.69 90 LEU B N 1
ATOM 1399 C CA . LEU B 1 90 ? -0.446 -6.125 -1.82 1 98.69 90 LEU B CA 1
ATOM 1400 C C . LEU B 1 90 ? -1.028 -7.473 -2.229 1 98.69 90 LEU B C 1
ATOM 1402 O O . LEU B 1 90 ? -0.309 -8.336 -2.736 1 98.69 90 LEU B O 1
ATOM 1406 N N . HIS B 1 91 ? -2.279 -7.688 -1.946 1 98.31 91 HIS B N 1
ATOM 1407 C CA . HIS B 1 91 ? -2.994 -8.852 -2.465 1 98.31 91 HIS B CA 1
ATOM 1408 C C . HIS B 1 91 ? -3.473 -8.609 -3.893 1 98.31 91 HIS B C 1
ATOM 1410 O O . HIS B 1 91 ? -4.328 -7.758 -4.129 1 98.31 91 HIS B O 1
ATOM 1416 N N . VAL B 1 92 ? -2.939 -9.414 -4.797 1 98.5 92 VAL B N 1
ATOM 1417 C CA . VAL B 1 92 ? -2.994 -9.086 -6.215 1 98.5 92 VAL B CA 1
ATOM 1418 C C . VAL B 1 92 ? -4.246 -9.695 -6.84 1 98.5 92 VAL B C 1
ATOM 1420 O O . VAL B 1 92 ? -4.492 -10.898 -6.703 1 98.5 92 VAL B O 1
ATOM 1423 N N . ASN B 1 93 ? -4.965 -8.836 -7.551 1 97.25 93 ASN B N 1
ATOM 1424 C CA . ASN B 1 93 ? -6.094 -9.344 -8.32 1 97.25 93 ASN B CA 1
ATOM 1425 C C . ASN B 1 93 ? -5.824 -9.266 -9.82 1 97.25 93 ASN B C 1
ATOM 1427 O O . ASN B 1 93 ? -6.535 -9.891 -10.617 1 97.25 93 ASN B O 1
ATOM 1431 N N . ARG B 1 94 ? -4.891 -8.477 -10.148 1 97.56 94 ARG B N 1
ATOM 1432 C CA . ARG B 1 94 ? -4.477 -8.367 -11.547 1 97.56 94 ARG B CA 1
ATOM 1433 C C . ARG B 1 94 ? -2.961 -8.258 -11.656 1 97.56 94 ARG B C 1
ATOM 1435 O O . ARG B 1 94 ? -2.326 -7.543 -10.883 1 97.56 94 ARG B O 1
ATOM 1442 N N . ILE B 1 95 ? -2.398 -8.969 -12.547 1 98 95 ILE B N 1
ATOM 1443 C CA . ILE B 1 95 ? -0.963 -8.945 -12.805 1 98 95 ILE B CA 1
ATOM 1444 C C . ILE B 1 95 ? -0.71 -8.898 -14.305 1 98 95 ILE B C 1
ATOM 1446 O O . ILE B 1 95 ? -1.227 -9.727 -15.062 1 98 95 ILE B O 1
ATOM 1450 N N . ASP B 1 96 ? 0.006 -7.926 -14.75 1 97.19 96 ASP B N 1
ATOM 1451 C CA . ASP B 1 96 ? 0.327 -7.75 -16.172 1 97.19 96 ASP B CA 1
ATOM 1452 C C . ASP B 1 96 ? 1.833 -7.598 -16.375 1 97.19 96 ASP B C 1
ATOM 1454 O O . ASP B 1 96 ? 2.441 -6.648 -15.875 1 97.19 96 ASP B O 1
ATOM 1458 N N . PRO B 1 97 ? 2.449 -8.531 -17.109 1 94.19 97 PRO B N 1
ATOM 1459 C CA . PRO B 1 97 ? 3.826 -8.258 -17.531 1 94.19 97 PRO B CA 1
ATOM 1460 C C . PRO B 1 97 ? 3.939 -7.012 -18.406 1 94.19 97 PRO B C 1
ATOM 1462 O O . PRO B 1 97 ? 3.062 -6.758 -19.234 1 94.19 97 PRO B O 1
ATOM 1465 N N . ILE B 1 98 ? 5.004 -6.223 -18.141 1 91.75 98 ILE B N 1
ATOM 1466 C CA . ILE B 1 98 ? 5.121 -5.02 -18.969 1 91.75 98 ILE B CA 1
ATOM 1467 C C . ILE B 1 98 ? 6.547 -4.895 -19.5 1 91.75 98 ILE B C 1
ATOM 1469 O O . ILE B 1 98 ? 7.488 -5.414 -18.891 1 91.75 98 ILE B O 1
#

Secondary structure (DSSP, 8-state):
---EEEEEEEEEEEEPPPEE-TT--EEEEEEEEEEEEEEETTEEEEEEEEEEEEEEHHHHHHHHT--TT-EEEEEEEEEESSTT--SEEEEEEEEEE-/---EEEEEEEEEEEEPPPEE-TT--EEEEEEEEEEEEEEETTEEEEEEEEEEEEEEHHHHHHHHT--TT-EEEEEEEEEESSTT--SEEEEEEEEEE-

Sequence (196 aa):
MDCNRTEICGTVTEIGSLRYSPAGVAVVELKIRHVSRQVEAGKPRWVECEVSAVALAQIAEIAAGLTPGATVRLAGFLARKSRMSLQLALHVNRIDPIMDCNRTEICGTVTEIGSLRYSPAGVAVVELKIRHVSRQVEAGKPRWVECEVSAVALAQIAEIAAGLTPGATVRLAGFLARKSRMSLQLALHVNRIDPI

InterPro domains:
  IPR000424 Primosome PriB/single-strand DNA-binding [PS50935] (1-98)
  IPR012340 Nucleic acid-binding, OB-fold [G3DSA:2.40.50.140] (2-97)
  IPR012340 Nucleic acid-binding, OB-fold [SSF50249] (2-97)
  IPR023646 Primosomal replication protein PriB [MF_00720] (3-98)
  IPR023646 Primosomal replication protein PriB [PF22657] (4-93)
  IPR023646 Primosomal replication protein PriB [PIRSF003135] (4-96)
  IPR023646 Primosomal replication protein PriB [TIGR04418] (4-96)

Radius of gyration: 16.76 Å; Cα contacts (8 Å, |Δi|>4): 542; chains: 2; bounding box: 33×50×36 Å